Protein AF-A0AAN8G0M5-F1 (afdb_monomer_lite)

Radius of gyration: 28.23 Å; chains: 1; bounding box: 78×55×74 Å

pLDDT: mean 76.25, std 20.23, range [26.61, 97.44]

Secondary structure (DSSP, 8-state):
--TTPPPP---SSSSHHHHHHHHHHHHHHH---HHHHHHHHHHHSTT----HHHHHHHHHHHS-GGGPPPPPPPPGGGSTTT-------S-----------------------S--GGGGTSTT-EE---HHHHHHHHHHHHHHHT--SSS--SPPP----B-SS-B-TTHHHHS--------S----EEEEEETTEEEEE-TT--EEEPPP-EEEE--TT-SS-SEEEEPPGGGGGGTTEEEEEEEETTTEEEEEEEEEEEHHHHTTS--

Sequence (271 aa):
EHPGEIVGVHCTHGFNRTGFLIAAYMVVVKDWAVDCAVLTFAKERPCGIYKQDYLGDLFERYGDPDDCLEAPSKPSWEYGDAVCYDDENEASTSVAHAQENNENLENGEKKPQGKQFMDGLVRGVVLVTDSLKKKMLQGKIKELVGSKRDGFPGLQPVSLERSRDNDNLKLLAQRPYMVSWKADGMRYMIYICDENEVYAFDRDNEEGELPQHIGYLYVQHANEPMATMKATKKLLPYDNKIIECTFEFCCQIRVQEEALADRTTYETSQD

InterPro domains:
  IPR000387 Tyrosine-specific protein phosphatases domain [PS50056] (1-56)
  IPR001339 mRNA capping enzyme, adenylation domain [PF01331] (122-207)
  IPR016130 Protein-tyrosine phosphatase, active site [PS00383] (9-19)
  IPR029021 Protein-tyrosine phosphatase-like [G3DSA:3.90.190.10] (1-95)
  IPR029021 Protein-tyrosine phosphatase-like [SSF52799] (1-79)

Structure (mmCIF, N/CA/C/O backbone):
data_AF-A0AAN8G0M5-F1
#
_entry.id   AF-A0AAN8G0M5-F1
#
loop_
_atom_site.group_PDB
_atom_site.id
_atom_site.type_symbol
_atom_site.label_atom_id
_atom_site.label_alt_id
_atom_site.label_comp_id
_atom_site.label_asym_id
_atom_site.label_entity_id
_atom_site.label_seq_id
_atom_site.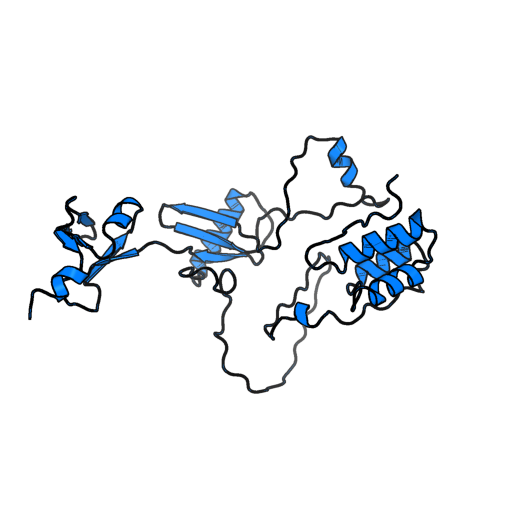pdbx_PDB_ins_code
_atom_site.Cartn_x
_atom_site.Cartn_y
_atom_site.Cartn_z
_atom_site.occupancy
_atom_site.B_iso_or_equiv
_atom_site.auth_seq_id
_atom_site.auth_comp_id
_atom_site.auth_asym_id
_atom_site.auth_atom_id
_atom_site.pdbx_PDB_model_num
ATOM 1 N N . GLU A 1 1 ? 2.678 -11.728 -35.413 1.00 52.03 1 GLU A N 1
ATOM 2 C CA . GLU A 1 1 ? 2.935 -10.295 -35.165 1.00 52.03 1 GLU A CA 1
ATOM 3 C C . GLU A 1 1 ? 1.692 -9.516 -35.559 1.00 52.03 1 GLU A C 1
ATOM 5 O O . GLU A 1 1 ? 1.073 -9.888 -36.550 1.00 52.03 1 GLU A O 1
ATOM 10 N N . HIS A 1 2 ? 1.311 -8.508 -34.775 1.00 76.44 2 HIS A N 1
ATOM 11 C CA . HIS A 1 2 ? 0.084 -7.719 -34.945 1.00 76.44 2 HIS A CA 1
ATOM 12 C C . HIS A 1 2 ? 0.432 -6.267 -35.331 1.00 76.44 2 HIS A C 1
ATOM 14 O O . HIS A 1 2 ? 0.392 -5.371 -34.484 1.00 76.44 2 HIS A O 1
ATOM 20 N N . PRO A 1 3 ? 0.888 -6.017 -36.574 1.00 73.50 3 PRO A N 1
ATOM 21 C CA . PRO A 1 3 ? 1.315 -4.687 -36.998 1.00 73.50 3 PRO A CA 1
ATOM 22 C C . PRO A 1 3 ? 0.130 -3.709 -36.989 1.00 73.50 3 PRO A C 1
ATOM 24 O O . PRO A 1 3 ? -0.873 -3.938 -37.659 1.00 73.50 3 PRO A O 1
ATOM 27 N N . GLY A 1 4 ? 0.261 -2.613 -36.235 1.00 78.50 4 GLY A N 1
ATOM 28 C CA . GLY A 1 4 ? -0.756 -1.558 -36.114 1.00 78.50 4 GLY A CA 1
ATOM 29 C C . GLY A 1 4 ? -1.622 -1.626 -34.852 1.00 78.50 4 GLY A C 1
ATOM 30 O O . GLY A 1 4 ? -2.369 -0.687 -34.591 1.00 78.50 4 GLY A O 1
ATOM 31 N N . GLU A 1 5 ? -1.509 -2.685 -34.048 1.00 88.44 5 GLU A N 1
ATOM 32 C CA . GLU A 1 5 ? -2.180 -2.758 -32.747 1.00 88.44 5 GLU A CA 1
ATOM 33 C C . GLU A 1 5 ? -1.421 -1.953 -31.673 1.00 88.44 5 GLU A C 1
ATOM 35 O O . GLU A 1 5 ? -0.194 -1.833 -31.704 1.00 88.44 5 GLU A O 1
ATOM 40 N N . ILE A 1 6 ? -2.163 -1.377 -30.721 1.00 89.00 6 ILE A N 1
ATOM 41 C CA . ILE A 1 6 ? -1.620 -0.521 -29.656 1.00 89.00 6 ILE A CA 1
ATOM 42 C C . ILE A 1 6 ? -1.320 -1.368 -28.418 1.00 89.00 6 ILE A C 1
ATOM 44 O O . ILE A 1 6 ? -2.160 -2.143 -27.966 1.00 89.00 6 ILE A O 1
ATOM 48 N N . VAL A 1 7 ? -0.146 -1.157 -27.820 1.00 87.12 7 VAL A N 1
ATOM 49 C CA . VAL A 1 7 ? 0.215 -1.739 -26.523 1.00 87.12 7 VAL A CA 1
ATOM 50 C C . VAL A 1 7 ? 0.034 -0.688 -25.434 1.00 87.12 7 VAL A C 1
ATOM 52 O O . VAL A 1 7 ? 0.724 0.329 -25.416 1.00 87.12 7 VAL A O 1
ATOM 55 N N . GLY A 1 8 ? -0.890 -0.942 -24.509 1.00 89.19 8 GLY A N 1
ATOM 56 C CA . GLY A 1 8 ? -1.039 -0.132 -23.304 1.00 89.19 8 GLY A CA 1
ATOM 57 C C . GLY A 1 8 ? 0.024 -0.495 -22.268 1.00 89.19 8 GLY A C 1
ATOM 58 O O . GLY A 1 8 ? 0.129 -1.653 -21.870 1.00 89.19 8 GLY A O 1
ATOM 59 N N . VAL A 1 9 ? 0.787 0.493 -21.800 1.00 88.31 9 VAL A N 1
ATOM 60 C CA . VAL A 1 9 ? 1.755 0.333 -20.706 1.00 88.31 9 VAL A CA 1
ATOM 61 C C . VAL A 1 9 ? 1.391 1.314 -19.604 1.00 88.31 9 VAL A C 1
ATOM 63 O O . VAL A 1 9 ? 1.385 2.523 -19.822 1.00 88.31 9 VAL A O 1
ATOM 66 N N . HIS A 1 10 ? 1.099 0.817 -18.405 1.00 89.94 10 HIS A N 1
ATOM 67 C CA . HIS A 1 10 ? 0.762 1.669 -17.269 1.00 89.94 10 HIS A CA 1
ATOM 68 C C . HIS A 1 10 ? 1.426 1.175 -15.983 1.00 89.94 10 HIS A C 1
ATOM 70 O O . HIS A 1 10 ? 1.681 -0.014 -15.796 1.00 89.94 10 HIS A O 1
ATOM 76 N N . CYS A 1 11 ? 1.697 2.116 -15.085 1.00 82.75 11 CYS A N 1
ATOM 77 C CA . CYS A 1 11 ? 1.978 1.843 -13.683 1.00 82.75 11 CYS A CA 1
ATOM 78 C C . CYS A 1 11 ? 0.827 2.422 -12.845 1.00 82.75 11 CYS A C 1
ATOM 80 O O . CYS A 1 11 ? -0.319 2.366 -13.288 1.00 82.75 11 CYS A O 1
ATOM 82 N N . THR A 1 12 ? 1.103 2.964 -11.659 1.00 81.62 12 THR A N 1
ATOM 83 C CA . THR A 1 12 ? 0.083 3.676 -10.875 1.00 81.62 12 THR A CA 1
ATOM 84 C C . THR A 1 12 ? -0.328 4.975 -11.575 1.00 81.62 12 THR A C 1
ATOM 86 O O . THR A 1 12 ? -1.488 5.152 -11.919 1.00 81.62 12 THR A O 1
ATOM 89 N N . HIS A 1 13 ? 0.645 5.846 -11.868 1.00 84.50 13 HIS A N 1
ATOM 90 C CA . HIS A 1 13 ? 0.391 7.167 -12.461 1.00 84.50 13 HIS A CA 1
ATOM 91 C C . HIS A 1 13 ? 0.726 7.250 -13.961 1.00 84.50 13 HIS A C 1
ATOM 93 O O . HIS A 1 13 ? 0.326 8.187 -14.651 1.00 84.50 13 HIS A O 1
ATOM 99 N N . GLY A 1 14 ? 1.471 6.272 -14.486 1.00 91.12 14 GLY A N 1
ATOM 100 C CA . GLY A 1 14 ? 1.853 6.223 -15.899 1.00 91.12 14 GLY A CA 1
ATOM 101 C C . GLY A 1 14 ? 3.018 7.141 -16.290 1.00 91.12 14 GLY A C 1
ATOM 102 O O . GLY A 1 14 ? 3.057 7.586 -17.430 1.00 91.12 14 GLY A O 1
ATOM 103 N N . PHE A 1 15 ? 3.944 7.437 -15.366 1.00 93.88 15 PHE A N 1
ATOM 104 C CA . PHE A 1 15 ? 5.097 8.324 -15.608 1.00 93.88 15 PHE A CA 1
ATOM 105 C C . PHE A 1 15 ? 6.428 7.578 -15.482 1.00 93.88 15 PHE A C 1
ATOM 107 O O . PHE A 1 15 ? 6.908 7.067 -16.479 1.00 93.88 15 PHE A O 1
ATOM 114 N N . ASN A 1 16 ? 6.980 7.408 -14.274 1.00 94.75 16 ASN A N 1
ATOM 115 C CA . ASN A 1 16 ? 8.354 6.902 -14.096 1.00 94.75 16 ASN A CA 1
ATOM 116 C C . ASN A 1 16 ? 8.570 5.475 -14.636 1.00 94.75 16 ASN A C 1
ATOM 118 O O . ASN A 1 16 ? 9.256 5.287 -15.633 1.00 94.75 16 ASN A O 1
ATOM 122 N N . ARG A 1 17 ? 7.917 4.454 -14.054 1.00 92.19 17 ARG A N 1
ATOM 123 C CA . ARG A 1 17 ? 8.046 3.056 -14.533 1.00 92.19 17 ARG A CA 1
ATOM 124 C C . ARG A 1 17 ? 7.551 2.856 -15.970 1.00 92.19 17 ARG A C 1
ATOM 126 O O . ARG A 1 17 ? 8.111 2.050 -16.702 1.00 92.19 17 ARG A O 1
ATOM 133 N N . THR A 1 18 ? 6.496 3.571 -16.362 1.00 94.81 18 THR A N 1
ATOM 134 C CA . THR A 1 18 ? 5.939 3.494 -17.720 1.00 94.81 18 THR A CA 1
ATOM 135 C C . THR A 1 18 ? 6.914 4.068 -18.740 1.00 94.81 18 THR A C 1
ATOM 137 O O . THR A 1 18 ? 7.259 3.384 -19.696 1.00 94.81 18 THR A O 1
ATOM 140 N N . GLY A 1 19 ? 7.400 5.284 -18.501 1.00 96.50 19 GLY A N 1
ATOM 141 C CA . GLY A 1 19 ? 8.379 5.962 -19.337 1.00 96.50 19 GLY A CA 1
ATOM 142 C C . GLY A 1 19 ? 9.689 5.202 -19.406 1.00 96.50 19 GLY A C 1
ATOM 143 O O . GLY A 1 19 ? 10.208 5.023 -20.497 1.00 96.50 19 GLY A O 1
ATOM 144 N N . PHE A 1 20 ? 10.171 4.663 -18.283 1.00 97.25 20 PHE A N 1
ATOM 145 C CA . PHE A 1 20 ? 11.386 3.851 -18.254 1.00 97.25 20 PHE A CA 1
ATOM 146 C C . PHE A 1 20 ? 11.280 2.633 -19.170 1.00 97.25 20 PHE A C 1
ATOM 148 O O . PHE A 1 20 ? 12.151 2.404 -20.002 1.00 97.25 20 PHE A O 1
ATOM 155 N N . LEU A 1 21 ? 10.190 1.864 -19.061 1.00 96.88 21 LEU A N 1
ATOM 156 C CA . LEU A 1 21 ? 9.991 0.678 -19.898 1.00 96.88 21 LEU A CA 1
ATOM 157 C C . LEU A 1 21 ? 9.807 1.035 -21.376 1.00 96.88 21 LEU A C 1
ATOM 159 O O . LEU A 1 21 ? 10.337 0.337 -22.239 1.00 96.88 21 LEU A O 1
ATOM 163 N N . ILE A 1 22 ? 9.077 2.112 -21.675 1.00 96.75 22 ILE A N 1
ATOM 164 C CA . ILE A 1 22 ? 8.878 2.582 -23.050 1.00 96.75 22 ILE A CA 1
ATOM 165 C C . ILE A 1 22 ? 10.203 3.069 -23.647 1.00 96.75 22 ILE A C 1
ATOM 167 O O . ILE A 1 22 ? 10.540 2.670 -24.760 1.00 96.75 22 ILE A O 1
ATOM 171 N N . ALA A 1 23 ? 10.977 3.868 -22.909 1.00 97.31 23 ALA A N 1
ATOM 172 C CA . ALA A 1 23 ? 12.269 4.375 -23.353 1.00 97.31 23 ALA A CA 1
ATOM 173 C C . ALA A 1 23 ? 13.270 3.232 -23.565 1.00 97.31 23 ALA A C 1
ATOM 175 O O . ALA A 1 23 ? 13.862 3.134 -24.636 1.00 97.31 23 ALA A O 1
ATOM 176 N N . ALA A 1 24 ? 13.379 2.297 -22.616 1.00 96.75 24 ALA A N 1
ATOM 177 C CA . ALA A 1 24 ? 14.226 1.115 -22.761 1.00 96.75 24 ALA A CA 1
ATOM 178 C C . ALA A 1 24 ? 13.833 0.265 -23.984 1.00 96.75 24 ALA A C 1
ATOM 180 O O . ALA A 1 24 ? 14.702 -0.233 -24.695 1.00 96.75 24 ALA A O 1
ATOM 181 N N . TYR A 1 25 ? 12.535 0.125 -24.277 1.00 96.44 25 TYR A N 1
ATOM 182 C CA . TYR A 1 25 ? 12.074 -0.550 -25.493 1.00 96.44 25 TYR A CA 1
ATOM 183 C C . TYR A 1 25 ? 12.473 0.208 -26.769 1.00 96.44 25 TYR A C 1
ATOM 185 O O . TYR A 1 25 ? 12.933 -0.415 -27.728 1.00 96.44 25 TYR A O 1
ATOM 193 N N . MET A 1 26 ? 12.319 1.535 -26.793 1.00 96.50 26 MET A N 1
ATOM 194 C CA . MET A 1 26 ? 12.735 2.366 -27.928 1.00 96.50 26 MET A CA 1
ATOM 195 C C . MET A 1 26 ? 14.238 2.239 -28.190 1.00 96.50 26 MET A C 1
ATOM 197 O O . MET A 1 26 ? 14.637 2.069 -29.337 1.00 96.50 26 MET A O 1
ATOM 201 N N . VAL A 1 27 ? 15.065 2.223 -27.145 1.00 96.38 27 VAL A N 1
ATOM 202 C CA . VAL A 1 27 ? 16.506 1.998 -27.298 1.00 96.38 27 VAL A CA 1
ATOM 203 C C . VAL A 1 27 ? 16.778 0.580 -27.802 1.00 96.38 27 VAL A C 1
ATOM 205 O O . VAL A 1 27 ? 17.307 0.393 -28.891 1.00 96.38 27 VAL A O 1
ATOM 208 N N . VAL A 1 28 ? 16.387 -0.442 -27.038 1.00 95.44 28 VAL A N 1
ATOM 209 C CA . VAL A 1 28 ? 16.841 -1.825 -27.265 1.00 95.44 28 VAL A CA 1
ATOM 210 C C . VAL A 1 28 ? 16.245 -2.443 -28.530 1.00 95.44 28 VAL A C 1
ATOM 212 O O . VAL A 1 28 ? 16.889 -3.262 -29.181 1.00 95.44 28 VAL A O 1
ATOM 215 N N . VAL A 1 29 ? 14.998 -2.104 -28.862 1.00 94.81 29 VAL A N 1
ATOM 216 C CA . VAL A 1 29 ? 14.252 -2.760 -29.948 1.00 94.81 29 VAL A CA 1
ATOM 217 C C . VAL A 1 29 ? 14.099 -1.860 -31.167 1.00 94.81 29 VAL A C 1
ATOM 219 O O . VAL A 1 29 ? 13.997 -2.368 -32.284 1.00 94.81 29 VAL A O 1
ATOM 222 N N . LYS A 1 30 ? 14.038 -0.537 -30.978 1.00 93.38 30 LYS A N 1
ATOM 223 C CA . LYS A 1 30 ? 13.880 0.420 -32.084 1.00 93.38 30 LYS A CA 1
ATOM 224 C C . LYS A 1 30 ? 15.173 1.139 -32.457 1.00 93.38 30 LYS A C 1
ATOM 226 O O . LYS A 1 30 ? 15.138 1.852 -33.454 1.00 93.38 30 LYS A O 1
ATOM 231 N N . ASP A 1 31 ? 16.266 0.910 -31.727 1.00 95.69 31 ASP A N 1
ATOM 232 C CA . ASP A 1 31 ? 17.585 1.506 -31.974 1.00 95.69 31 ASP A CA 1
ATOM 233 C C . ASP A 1 31 ? 17.575 3.041 -31.861 1.00 95.69 31 ASP A C 1
ATOM 235 O O . ASP A 1 31 ? 18.138 3.767 -32.677 1.00 95.69 31 ASP A O 1
ATOM 239 N N . TRP A 1 32 ? 16.843 3.558 -30.870 1.00 97.44 32 TRP A N 1
ATOM 240 C CA . TRP A 1 32 ? 16.811 4.990 -30.567 1.00 97.44 32 TRP A CA 1
ATOM 241 C C . TRP A 1 32 ? 17.921 5.360 -29.586 1.00 97.44 32 TRP A C 1
ATOM 243 O O . TRP A 1 32 ? 18.245 4.588 -28.686 1.00 97.44 32 TRP A O 1
ATOM 253 N N . ALA A 1 33 ? 18.439 6.582 -29.700 1.00 96.81 33 ALA A N 1
ATOM 254 C CA . ALA A 1 33 ? 19.266 7.162 -28.651 1.00 96.81 33 ALA A CA 1
ATOM 255 C C . ALA A 1 33 ? 18.425 7.410 -27.379 1.00 96.81 33 ALA A C 1
ATOM 257 O O . ALA A 1 33 ? 17.230 7.729 -27.459 1.00 96.81 33 ALA A O 1
ATOM 258 N N . VAL A 1 34 ? 19.032 7.211 -26.203 1.00 97.19 34 VAL A N 1
ATOM 259 C CA . VAL A 1 34 ? 18.328 7.245 -24.907 1.00 97.19 34 VAL A CA 1
ATOM 260 C C . VAL A 1 34 ? 17.713 8.616 -24.613 1.00 97.19 34 VAL A C 1
ATOM 262 O O . VAL A 1 34 ? 16.567 8.696 -24.168 1.00 97.19 34 VAL A O 1
ATOM 265 N N . ASP A 1 35 ? 18.416 9.691 -24.959 1.00 96.31 35 ASP A N 1
ATOM 266 C CA . ASP A 1 35 ? 17.954 11.075 -24.867 1.00 96.31 35 ASP A CA 1
ATOM 267 C C . ASP A 1 35 ? 16.700 11.309 -25.724 1.00 96.31 35 ASP A C 1
ATOM 269 O O . ASP A 1 35 ? 15.682 11.805 -25.237 1.00 96.31 35 ASP A O 1
ATOM 273 N N . CYS A 1 36 ? 16.715 10.854 -26.977 1.00 96.81 36 CYS A N 1
ATOM 274 C CA . CYS A 1 36 ? 15.591 10.953 -27.900 1.00 96.81 36 CYS A CA 1
ATOM 275 C C . CYS A 1 36 ? 14.374 10.173 -27.388 1.00 96.81 36 CYS A C 1
ATOM 277 O O . CYS A 1 36 ? 13.243 10.657 -27.494 1.00 96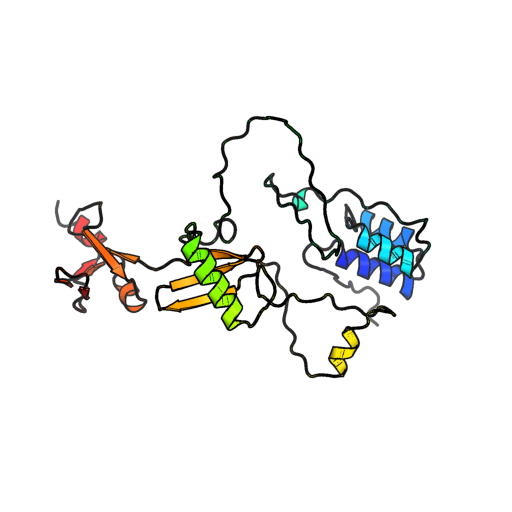.81 36 CYS A O 1
ATOM 279 N N . ALA A 1 37 ? 14.585 8.984 -26.817 1.00 97.31 37 ALA A N 1
ATOM 280 C CA . ALA A 1 37 ? 13.522 8.161 -26.251 1.00 97.31 37 ALA A CA 1
ATOM 281 C C . ALA A 1 37 ? 12.867 8.830 -25.027 1.00 97.31 37 ALA A C 1
ATOM 283 O O . ALA A 1 37 ? 11.638 8.923 -24.955 1.00 97.31 37 ALA A O 1
ATOM 284 N N . VAL A 1 38 ? 13.675 9.362 -24.102 1.00 97.25 38 VAL A N 1
ATOM 285 C CA . VAL A 1 38 ? 13.194 10.083 -22.912 1.00 97.25 38 VAL A CA 1
ATOM 286 C C . VAL A 1 38 ? 12.447 11.360 -23.303 1.00 97.25 38 VAL A C 1
ATOM 288 O O . VAL A 1 38 ? 11.327 11.581 -22.836 1.00 97.25 38 VAL A O 1
ATOM 291 N N . LEU A 1 39 ? 13.011 12.174 -24.200 1.00 96.19 39 LEU A N 1
ATOM 292 C CA . LEU A 1 39 ? 12.392 13.423 -24.658 1.00 96.19 39 LEU A CA 1
ATOM 293 C C . LEU A 1 39 ? 11.086 13.174 -25.418 1.00 96.19 39 LEU A C 1
ATOM 295 O O . LEU A 1 39 ? 10.118 13.919 -25.260 1.00 96.19 39 LEU A O 1
ATOM 299 N N . THR A 1 40 ? 11.023 12.101 -26.206 1.00 97.12 40 THR A N 1
ATOM 300 C CA . THR A 1 40 ? 9.794 11.716 -26.912 1.00 97.12 40 THR A CA 1
ATOM 301 C C . THR A 1 40 ? 8.711 11.290 -25.934 1.00 97.12 40 THR A C 1
ATOM 303 O O . THR A 1 40 ? 7.564 11.713 -26.074 1.00 97.12 40 THR A O 1
ATOM 306 N N . PHE A 1 41 ? 9.059 10.525 -24.896 1.00 97.00 41 PHE A N 1
ATOM 307 C CA . PHE A 1 41 ? 8.105 10.200 -23.842 1.00 97.00 41 PHE A CA 1
ATOM 308 C C . PHE A 1 41 ? 7.617 11.457 -23.107 1.00 97.00 41 PHE A C 1
ATOM 310 O O . PHE A 1 41 ? 6.415 11.606 -22.914 1.00 97.00 41 PHE A O 1
ATOM 317 N N . ALA A 1 42 ? 8.509 12.390 -22.759 1.00 95.69 42 ALA A N 1
ATOM 318 C CA . ALA A 1 42 ? 8.145 13.645 -22.094 1.00 95.69 42 ALA A CA 1
ATOM 319 C C . ALA A 1 42 ? 7.244 14.553 -22.951 1.00 95.69 42 ALA A C 1
ATOM 321 O O . ALA A 1 42 ? 6.409 15.285 -22.417 1.00 95.69 42 ALA A O 1
ATOM 322 N N . LYS A 1 43 ? 7.385 14.486 -24.279 1.00 95.38 43 LYS A N 1
ATOM 323 C CA . LYS A 1 43 ? 6.521 15.191 -25.229 1.00 95.38 43 LYS A CA 1
ATOM 324 C C . LYS A 1 43 ? 5.106 14.608 -25.265 1.00 95.38 43 LYS A C 1
ATOM 326 O O . LYS A 1 43 ? 4.141 15.364 -25.216 1.00 95.38 43 LYS A O 1
ATOM 331 N N . GLU A 1 44 ? 4.981 13.285 -25.362 1.00 95.00 44 GLU A N 1
ATOM 332 C CA . GLU A 1 44 ? 3.678 12.605 -25.470 1.00 95.00 44 GLU A CA 1
ATOM 333 C C . GLU A 1 44 ? 2.973 12.463 -24.108 1.00 95.00 44 GLU A C 1
ATOM 335 O O . GLU A 1 44 ? 1.744 12.431 -24.019 1.00 95.00 44 GLU A O 1
ATOM 340 N N . ARG A 1 45 ? 3.747 12.421 -23.020 1.00 93.06 45 ARG A N 1
ATOM 341 C CA . ARG A 1 45 ? 3.279 12.423 -21.635 1.00 93.06 45 ARG A CA 1
ATOM 342 C C . ARG A 1 45 ? 3.965 13.574 -20.884 1.00 93.06 45 ARG A C 1
ATOM 344 O O . ARG A 1 45 ? 5.068 13.372 -20.379 1.00 93.06 45 ARG A O 1
ATOM 351 N N . PRO A 1 46 ? 3.322 14.758 -20.779 1.00 90.44 46 PRO A N 1
ATOM 352 C CA . PRO A 1 46 ? 3.906 15.945 -20.145 1.00 90.44 46 PRO A CA 1
ATOM 353 C C . PRO A 1 46 ? 4.489 15.654 -18.759 1.00 90.44 46 PRO A C 1
ATOM 355 O O . PRO A 1 46 ? 3.932 14.838 -18.034 1.00 90.44 46 PRO A O 1
ATOM 358 N N . CYS A 1 47 ? 5.595 16.313 -18.401 1.00 88.31 47 CYS A N 1
ATOM 359 C CA . CYS A 1 47 ? 6.469 16.005 -17.251 1.00 88.31 47 CYS A CA 1
ATOM 360 C C . CYS A 1 47 ? 7.286 14.705 -17.368 1.00 88.31 47 CYS A C 1
ATOM 362 O O . CYS A 1 47 ? 8.266 14.565 -16.650 1.00 88.31 47 CYS A O 1
ATOM 364 N N . GLY A 1 48 ? 6.953 13.779 -18.273 1.00 94.69 48 GLY A N 1
ATOM 365 C CA . GLY A 1 48 ? 7.777 12.607 -18.576 1.00 94.69 48 GLY A CA 1
ATOM 366 C C . GLY A 1 48 ? 8.174 11.775 -17.352 1.00 94.69 48 GLY A C 1
ATOM 367 O O . GLY A 1 48 ? 7.378 11.554 -16.438 1.00 94.69 48 GLY A O 1
ATOM 368 N N . ILE A 1 49 ? 9.408 11.271 -17.363 1.00 96.31 49 ILE A N 1
ATOM 369 C CA . ILE A 1 49 ? 10.041 10.667 -16.187 1.00 96.31 49 ILE A CA 1
ATOM 370 C C . ILE A 1 49 ? 10.586 11.819 -15.342 1.00 96.31 49 ILE A C 1
ATOM 372 O O . ILE A 1 49 ? 11.487 12.524 -15.782 1.00 96.31 49 ILE A O 1
ATOM 376 N N . TYR A 1 50 ? 10.036 12.004 -14.147 1.00 94.81 50 TYR A N 1
ATOM 377 C CA . TYR A 1 50 ? 10.355 13.129 -13.259 1.00 94.81 50 TYR A CA 1
ATOM 378 C C . TYR A 1 50 ? 11.172 12.704 -12.024 1.00 94.81 50 TYR A C 1
ATOM 380 O O . TYR A 1 50 ? 11.431 13.503 -11.129 1.00 94.81 50 TYR A O 1
ATOM 388 N N . LYS A 1 51 ? 11.560 11.426 -11.950 1.00 91.38 51 LYS A N 1
ATOM 389 C CA . LYS A 1 51 ? 12.460 10.872 -10.932 1.00 91.38 51 LYS A CA 1
ATOM 390 C C . LYS A 1 51 ? 13.881 10.751 -11.498 1.00 91.38 51 LYS A C 1
ATOM 392 O O . LYS A 1 51 ? 14.077 10.069 -12.503 1.00 91.38 51 LYS A O 1
ATOM 397 N N . GLN A 1 52 ? 14.856 11.414 -10.867 1.00 95.38 52 GLN A N 1
ATOM 398 C CA . GLN A 1 52 ? 16.232 11.514 -11.381 1.00 95.38 52 GLN A CA 1
ATOM 399 C C . GLN A 1 52 ? 16.961 10.169 -11.421 1.00 95.38 52 GLN A C 1
ATOM 401 O O . GLN A 1 52 ? 17.701 9.905 -12.360 1.00 95.38 52 GLN A O 1
ATOM 406 N N . ASP A 1 53 ? 16.733 9.307 -10.436 1.00 92.75 53 ASP A N 1
ATOM 407 C CA . ASP A 1 53 ? 17.299 7.959 -10.361 1.00 92.75 53 ASP A CA 1
ATOM 408 C C . ASP A 1 53 ? 16.889 7.100 -11.566 1.00 92.75 53 ASP A C 1
ATOM 410 O O . ASP A 1 53 ? 17.716 6.392 -12.131 1.00 92.75 53 ASP A O 1
ATOM 414 N N . TYR A 1 54 ? 15.648 7.240 -12.043 1.00 95.81 54 TYR A N 1
ATOM 415 C CA . TYR A 1 54 ? 15.180 6.551 -13.249 1.00 95.81 54 TYR A CA 1
ATOM 416 C C . TYR A 1 54 ? 15.879 7.059 -14.518 1.00 95.81 54 TYR A C 1
ATOM 418 O O . TYR A 1 54 ? 16.148 6.266 -15.419 1.00 95.81 54 TYR A O 1
ATOM 426 N N . LEU A 1 55 ? 16.145 8.366 -14.611 1.00 95.50 55 LEU A N 1
ATOM 427 C CA . LEU A 1 55 ? 16.891 8.944 -15.732 1.00 95.50 55 LEU A CA 1
ATOM 428 C C . LEU A 1 55 ? 18.362 8.521 -15.681 1.00 95.50 55 LEU A C 1
ATOM 430 O O . LEU A 1 55 ? 18.881 8.045 -16.685 1.00 95.50 55 LEU A O 1
ATOM 434 N N . GLY A 1 56 ? 18.991 8.598 -14.507 1.00 93.44 56 GLY A N 1
ATOM 435 C CA . GLY A 1 56 ? 20.365 8.145 -14.292 1.00 93.44 56 GLY A CA 1
ATOM 436 C C . GLY A 1 56 ? 20.564 6.694 -14.716 1.00 93.44 56 GLY A C 1
ATOM 437 O O . GLY A 1 56 ? 21.443 6.410 -15.521 1.00 93.44 56 GLY A O 1
ATOM 438 N N . ASP A 1 57 ? 19.682 5.797 -14.274 1.00 95.06 57 ASP A N 1
ATOM 439 C CA . ASP A 1 57 ? 19.761 4.368 -14.597 1.00 95.06 57 ASP A CA 1
ATOM 440 C C . ASP A 1 57 ? 19.510 4.088 -16.097 1.00 95.06 57 ASP A C 1
ATOM 442 O O . ASP A 1 57 ? 20.082 3.162 -16.670 1.00 95.06 57 ASP A O 1
ATOM 446 N N . LEU A 1 58 ? 18.703 4.904 -16.793 1.00 95.88 58 LEU A N 1
ATOM 447 C CA . LEU A 1 58 ? 18.573 4.807 -18.255 1.00 95.88 58 LEU A CA 1
ATOM 448 C C . LEU A 1 58 ? 19.870 5.196 -18.969 1.00 95.88 58 LEU A C 1
ATOM 450 O O . LEU A 1 58 ? 20.306 4.470 -19.863 1.00 95.88 58 LEU A O 1
ATOM 454 N N . PHE A 1 59 ? 20.473 6.325 -18.598 1.00 95.75 59 PHE A N 1
ATOM 455 C CA . PHE A 1 59 ? 21.697 6.814 -19.235 1.00 95.75 59 PHE A CA 1
ATOM 456 C C . PHE A 1 59 ? 22.902 5.933 -18.904 1.00 95.75 59 PHE A C 1
ATOM 458 O O . PHE A 1 59 ? 23.682 5.632 -19.798 1.00 95.75 59 PHE A O 1
ATOM 465 N N . GLU A 1 60 ? 22.991 5.398 -17.686 1.00 95.06 60 GLU A N 1
ATOM 466 C CA . GLU A 1 60 ? 24.022 4.427 -17.310 1.00 95.06 60 GLU A CA 1
ATOM 467 C C . GLU A 1 60 ? 23.938 3.132 -18.133 1.00 95.06 60 GLU A C 1
ATOM 469 O O . GLU A 1 60 ? 24.958 2.550 -18.505 1.00 95.06 60 GLU A O 1
ATOM 474 N N . ARG A 1 61 ? 22.725 2.669 -18.458 1.00 93.88 61 ARG A N 1
ATOM 475 C CA . ARG A 1 61 ? 22.529 1.424 -19.220 1.00 93.88 61 ARG A CA 1
ATOM 476 C C . ARG A 1 61 ? 22.667 1.590 -20.726 1.00 93.88 61 ARG A C 1
ATOM 478 O O . ARG A 1 61 ? 23.039 0.631 -21.403 1.00 93.88 61 ARG A O 1
ATOM 485 N N . TYR A 1 62 ? 22.264 2.742 -21.252 1.00 94.44 62 TYR A N 1
ATOM 486 C CA . TYR A 1 62 ? 21.953 2.904 -22.672 1.00 94.44 62 TYR A CA 1
ATOM 487 C C . TYR A 1 62 ? 22.625 4.111 -23.338 1.00 94.44 62 TYR A C 1
ATOM 489 O O . TYR A 1 62 ? 22.475 4.279 -24.547 1.00 94.44 62 TYR A O 1
ATOM 497 N N . GLY A 1 63 ? 23.349 4.941 -22.588 1.00 92.12 63 GLY A N 1
ATOM 498 C CA . GLY A 1 63 ? 24.032 6.129 -23.095 1.00 92.12 63 GLY A CA 1
ATOM 499 C C . GLY A 1 63 ? 25.288 6.455 -22.292 1.00 92.12 63 GLY A C 1
ATOM 500 O O . GLY A 1 63 ? 25.997 5.551 -21.851 1.00 92.12 63 GLY A O 1
ATOM 501 N N . ASP A 1 64 ? 25.561 7.749 -22.143 1.00 92.06 64 ASP A N 1
ATOM 502 C CA . ASP A 1 64 ? 26.642 8.275 -21.311 1.00 92.06 64 ASP A CA 1
ATOM 503 C C . ASP A 1 64 ? 26.050 8.882 -20.023 1.00 92.06 64 ASP A C 1
ATOM 505 O O . ASP A 1 64 ? 25.162 9.736 -20.120 1.00 92.06 64 ASP A O 1
ATOM 509 N N . PRO A 1 65 ? 26.493 8.470 -18.820 1.00 89.19 65 PRO A N 1
ATOM 510 C CA . PRO A 1 65 ? 26.079 9.096 -17.565 1.00 89.19 65 PRO A CA 1
ATOM 511 C C . PRO A 1 65 ? 26.293 10.615 -17.519 1.00 89.19 65 PRO A C 1
ATOM 513 O O . PRO A 1 65 ? 25.511 11.304 -16.862 1.00 89.19 65 PRO A O 1
ATOM 516 N N . ASP A 1 66 ? 27.311 11.137 -18.212 1.00 90.62 66 ASP A N 1
ATOM 517 C CA . ASP A 1 66 ? 27.621 12.572 -18.239 1.00 90.62 66 ASP A CA 1
ATOM 518 C C . ASP A 1 66 ? 26.594 13.377 -19.062 1.00 90.62 66 ASP A C 1
ATOM 520 O O . ASP A 1 66 ? 26.405 14.569 -18.820 1.00 90.62 66 ASP A O 1
ATOM 524 N N . ASP A 1 67 ? 25.873 12.716 -19.974 1.00 91.56 67 ASP A N 1
ATOM 525 C CA . ASP A 1 67 ? 24.802 13.305 -20.791 1.00 91.56 67 ASP A CA 1
ATOM 526 C C . ASP A 1 67 ? 23.410 13.158 -20.142 1.00 91.56 67 ASP A C 1
ATOM 528 O O . ASP A 1 67 ? 22.382 13.441 -20.769 1.00 91.56 67 ASP A O 1
ATOM 532 N N . CYS A 1 68 ? 23.347 12.689 -18.891 1.00 93.12 68 CYS A N 1
ATOM 533 C CA . CYS A 1 68 ? 22.088 12.428 -18.204 1.00 93.12 68 CYS A CA 1
ATOM 534 C C . CYS A 1 68 ? 21.230 13.695 -18.080 1.00 93.12 68 CYS A C 1
ATOM 536 O O . CYS A 1 68 ? 21.659 14.734 -17.577 1.00 93.12 68 CYS A O 1
ATOM 538 N N . LEU A 1 69 ? 19.974 13.586 -18.517 1.00 92.00 69 LEU A N 1
ATOM 539 C CA . LEU A 1 69 ? 19.016 14.683 -18.445 1.00 92.00 69 LEU A CA 1
ATOM 540 C C . LEU A 1 69 ? 18.624 14.980 -16.993 1.00 92.00 69 LEU A C 1
ATOM 542 O O . LEU A 1 69 ? 18.376 14.071 -16.194 1.00 92.00 69 LEU A O 1
ATOM 546 N N . GLU A 1 70 ? 18.486 16.268 -16.678 1.00 92.00 70 GLU A N 1
ATOM 547 C CA . GLU A 1 70 ? 17.900 16.697 -15.411 1.00 92.00 70 GLU A CA 1
ATOM 548 C C . GLU A 1 70 ? 16.400 16.396 -15.385 1.00 92.00 70 GLU A C 1
ATOM 550 O O . GLU A 1 70 ? 15.654 16.684 -16.330 1.00 92.00 70 GLU A O 1
ATOM 555 N N . ALA A 1 71 ? 15.951 15.811 -14.279 1.00 92.38 71 ALA A N 1
ATOM 556 C CA . ALA A 1 71 ? 14.558 15.495 -14.065 1.00 92.38 71 ALA A CA 1
ATOM 557 C C . ALA A 1 71 ? 13.722 16.785 -14.016 1.00 92.38 71 ALA A C 1
ATOM 559 O O . ALA A 1 71 ? 14.049 17.718 -13.276 1.00 92.38 71 ALA A O 1
ATOM 560 N N . PRO A 1 72 ? 12.613 16.855 -14.770 1.00 89.88 72 PRO A N 1
ATOM 561 C CA . PRO A 1 72 ? 11.699 17.981 -14.690 1.00 89.88 72 PRO A CA 1
ATOM 562 C C . PRO A 1 72 ? 11.020 18.043 -13.320 1.00 89.88 72 PRO A C 1
ATOM 564 O O . PRO A 1 72 ? 10.948 17.059 -12.583 1.00 89.88 72 PRO A O 1
ATOM 567 N N . SER A 1 73 ? 10.447 19.210 -13.012 1.00 84.38 73 SER A N 1
ATOM 568 C CA . SER A 1 73 ? 9.614 19.357 -11.818 1.00 84.38 73 SER A CA 1
ATOM 569 C C . SER A 1 73 ? 8.482 18.327 -11.795 1.00 84.38 73 SER A C 1
ATOM 571 O O . SER A 1 73 ? 7.848 18.026 -12.815 1.00 84.38 73 SER A O 1
ATOM 573 N N . LYS A 1 74 ? 8.243 17.796 -10.596 1.00 84.38 74 LYS A N 1
ATOM 574 C CA . LYS A 1 74 ? 7.142 16.885 -10.309 1.00 84.38 74 LYS A CA 1
ATOM 575 C C . LYS A 1 74 ? 5.809 17.501 -10.768 1.00 84.38 74 LYS A C 1
ATOM 577 O O . LYS A 1 74 ? 5.600 18.705 -10.585 1.00 84.38 74 LYS A O 1
ATOM 582 N N . PRO A 1 75 ? 4.896 16.718 -11.367 1.00 81.62 75 PRO A N 1
ATOM 583 C CA . PRO A 1 75 ? 3.591 17.221 -11.774 1.00 81.62 75 PRO A CA 1
ATOM 584 C C . PRO A 1 75 ? 2.817 17.832 -10.599 1.00 81.62 75 PRO A C 1
ATOM 586 O O . PRO A 1 75 ? 2.869 17.325 -9.484 1.00 81.62 75 PRO A O 1
ATOM 589 N N . SER A 1 76 ? 2.018 18.872 -10.848 1.00 73.00 76 SER A N 1
ATOM 590 C CA . SER A 1 76 ? 1.261 19.571 -9.793 1.00 73.00 76 SER A CA 1
ATOM 591 C C . SER A 1 76 ? 0.316 18.668 -8.991 1.00 73.00 76 SER A C 1
ATOM 593 O O . SER A 1 76 ? 0.103 18.906 -7.809 1.00 73.00 76 SER A O 1
ATOM 595 N N . TRP A 1 77 ? -0.221 17.609 -9.606 1.00 71.81 77 TRP A N 1
ATOM 596 C CA . TRP A 1 77 ? -1.081 16.634 -8.927 1.00 71.81 77 TRP A CA 1
ATOM 597 C C . TRP A 1 77 ? -0.313 15.693 -7.987 1.00 71.81 77 TRP A C 1
ATOM 599 O O . TRP A 1 77 ? -0.936 15.084 -7.124 1.00 71.81 77 TRP A O 1
ATOM 609 N N . GLU A 1 78 ? 1.014 15.578 -8.115 1.00 69.38 78 GLU A N 1
ATOM 610 C CA . GLU A 1 78 ? 1.844 14.823 -7.166 1.00 69.38 78 GLU A CA 1
ATOM 611 C C . GLU A 1 78 ? 1.965 15.557 -5.826 1.00 69.38 78 GLU A C 1
ATOM 613 O O . GLU A 1 78 ? 2.083 14.919 -4.786 1.00 69.38 78 GLU A O 1
ATOM 618 N N . TYR A 1 79 ? 1.864 16.888 -5.837 1.00 51.53 79 TYR A N 1
ATOM 619 C CA . TYR A 1 79 ? 1.884 17.703 -4.623 1.00 51.53 79 TYR A CA 1
ATOM 620 C C . TYR A 1 79 ? 0.540 17.742 -3.884 1.00 51.53 79 TYR A C 1
ATOM 622 O O . TYR A 1 79 ? 0.495 18.231 -2.755 1.00 51.53 79 TYR A O 1
ATOM 630 N N . GLY A 1 80 ? -0.538 17.226 -4.495 1.00 39.50 80 GLY A N 1
ATOM 631 C CA . GLY A 1 80 ? -1.898 17.350 -3.972 1.00 39.50 80 GLY A CA 1
ATOM 632 C C . GLY A 1 80 ? -2.294 18.810 -3.712 1.00 39.50 80 GLY A C 1
ATOM 633 O O . GLY A 1 80 ? -1.504 19.744 -3.837 1.00 39.50 80 GLY A O 1
ATOM 634 N N . ASP A 1 81 ? -3.538 19.053 -3.328 1.00 34.06 81 ASP A N 1
ATOM 635 C CA . ASP A 1 81 ? -3.894 20.328 -2.708 1.00 34.06 81 ASP A CA 1
ATOM 636 C C . ASP A 1 81 ? -3.117 20.484 -1.393 1.00 34.06 81 ASP A C 1
ATOM 638 O O . ASP A 1 81 ? -3.563 19.976 -0.368 1.00 34.06 81 ASP A O 1
ATOM 642 N N . ALA A 1 82 ? -1.966 21.164 -1.420 1.00 35.28 82 ALA A N 1
ATOM 643 C CA . ALA A 1 82 ? -1.226 21.704 -0.274 1.00 35.28 82 ALA A CA 1
ATOM 644 C C . ALA A 1 82 ? -1.567 21.050 1.086 1.00 35.28 82 ALA A C 1
ATOM 646 O O . ALA A 1 82 ? -2.198 21.647 1.968 1.00 35.28 82 ALA A O 1
ATOM 647 N N . VAL A 1 83 ? -1.162 19.796 1.248 1.00 31.69 83 VAL A N 1
ATOM 648 C CA . VAL A 1 83 ? -0.854 19.175 2.537 1.00 31.69 83 VAL A CA 1
ATOM 649 C C . VAL A 1 83 ? 0.414 18.382 2.290 1.00 31.69 83 VAL A C 1
ATOM 651 O O . VAL A 1 83 ? 0.418 17.401 1.559 1.00 31.69 83 VAL A O 1
ATOM 654 N N . CYS A 1 84 ? 1.503 18.918 2.823 1.00 32.28 84 CYS A N 1
ATOM 655 C CA . CYS A 1 84 ? 2.848 18.378 2.794 1.00 32.28 84 CYS A CA 1
ATOM 656 C C . CYS A 1 84 ? 2.874 16.882 3.152 1.00 32.28 84 CYS A C 1
ATOM 658 O O . CYS A 1 84 ? 2.774 16.509 4.318 1.00 32.28 84 CYS A O 1
ATOM 660 N N . TYR A 1 85 ? 3.048 16.039 2.136 1.00 34.53 85 TYR A N 1
ATOM 661 C CA . TYR A 1 85 ? 3.614 14.705 2.283 1.00 34.53 85 TYR A CA 1
ATOM 662 C C . TYR A 1 85 ? 5.020 14.765 1.684 1.00 34.53 85 TYR A C 1
ATOM 664 O O . TYR A 1 85 ? 5.192 14.638 0.472 1.00 34.53 85 TYR A O 1
ATOM 672 N N . ASP A 1 86 ? 6.021 15.011 2.527 1.00 30.52 86 ASP A N 1
ATOM 673 C CA . ASP A 1 86 ? 7.411 14.743 2.161 1.00 30.52 86 ASP A CA 1
ATOM 674 C C . ASP A 1 86 ? 7.585 13.221 2.074 1.00 30.52 86 ASP A C 1
ATOM 676 O O . ASP A 1 86 ? 7.820 12.536 3.068 1.00 30.52 86 ASP A O 1
ATOM 680 N N . ASP A 1 87 ? 7.415 12.673 0.869 1.00 36.69 87 ASP A N 1
ATOM 681 C CA . ASP A 1 87 ? 7.789 11.296 0.523 1.00 36.69 87 ASP A CA 1
ATOM 682 C C . ASP A 1 87 ? 9.304 11.231 0.263 1.00 36.69 87 ASP A C 1
ATOM 684 O O . ASP A 1 87 ? 9.774 10.981 -0.849 1.00 36.69 87 ASP A O 1
ATOM 688 N N . GLU A 1 88 ? 10.083 11.515 1.306 1.00 36.84 88 GLU A N 1
ATOM 689 C CA . GLU A 1 88 ? 11.501 11.179 1.386 1.00 36.84 88 GLU A CA 1
ATOM 690 C C . GLU A 1 88 ? 11.647 9.834 2.109 1.00 36.84 88 GLU A C 1
ATOM 692 O O . GLU A 1 88 ? 11.839 9.802 3.322 1.00 36.84 88 GLU A O 1
ATOM 697 N N . ASN A 1 89 ? 11.520 8.708 1.395 1.00 40.72 89 ASN A N 1
ATOM 698 C CA . ASN A 1 89 ? 12.332 7.494 1.618 1.00 40.72 89 ASN A CA 1
ATOM 699 C C . ASN A 1 89 ? 11.899 6.333 0.703 1.00 40.72 89 ASN A C 1
ATOM 701 O O . ASN A 1 89 ? 11.410 5.286 1.144 1.00 40.72 89 ASN A O 1
ATOM 705 N N . GLU A 1 90 ? 12.210 6.459 -0.590 1.00 35.84 90 GLU A N 1
ATOM 706 C CA . GLU A 1 90 ? 12.819 5.305 -1.251 1.00 35.84 90 GLU A CA 1
ATOM 707 C C . GLU A 1 90 ? 14.199 5.071 -0.619 1.00 35.84 90 GLU A C 1
ATOM 709 O O . GLU A 1 90 ? 14.916 6.009 -0.283 1.00 35.84 90 GLU A O 1
ATOM 714 N N . ALA A 1 91 ? 14.513 3.803 -0.366 1.00 36.47 91 ALA A N 1
ATOM 715 C CA . ALA A 1 91 ? 15.622 3.368 0.469 1.00 36.47 91 ALA A CA 1
ATOM 716 C C . ALA A 1 91 ? 16.947 4.085 0.151 1.00 36.47 91 ALA A C 1
ATOM 718 O O . ALA A 1 91 ? 17.512 3.901 -0.923 1.00 36.47 91 ALA A O 1
ATOM 719 N N . SER A 1 92 ? 17.489 4.823 1.122 1.00 34.00 92 SER A N 1
ATOM 720 C CA . SER A 1 92 ? 18.893 5.230 1.117 1.00 34.00 92 SER A CA 1
ATOM 721 C C . SER A 1 92 ? 19.512 5.112 2.506 1.00 34.00 92 SER A C 1
ATOM 723 O O . SER A 1 92 ? 19.058 5.656 3.507 1.00 34.00 92 SER A O 1
ATOM 725 N N . THR A 1 93 ? 20.573 4.320 2.545 1.00 32.53 93 THR A N 1
ATOM 726 C CA . THR A 1 93 ? 21.529 4.153 3.631 1.00 32.53 93 THR A CA 1
ATOM 727 C C . THR A 1 93 ? 22.445 5.371 3.738 1.00 32.53 93 THR A C 1
ATOM 729 O O . THR A 1 93 ? 23.340 5.493 2.911 1.00 32.53 93 THR A O 1
ATOM 732 N N . SER A 1 94 ? 22.313 6.199 4.779 1.00 31.62 94 SER A N 1
ATOM 733 C CA . SER A 1 94 ? 23.445 6.918 5.401 1.00 31.62 94 SER A CA 1
ATOM 734 C C . SER A 1 94 ? 23.020 7.745 6.618 1.00 31.62 94 SER A C 1
ATOM 736 O O . SER A 1 94 ? 21.858 8.082 6.803 1.00 31.62 94 SER A O 1
ATOM 738 N N . VAL A 1 95 ? 23.999 8.019 7.474 1.00 30.05 95 VAL A N 1
ATOM 739 C CA . VAL A 1 95 ? 23.897 8.517 8.848 1.00 30.05 95 VAL A CA 1
ATOM 740 C C . VAL A 1 95 ? 24.091 10.045 8.897 1.00 30.05 95 VAL A C 1
ATOM 742 O O . VAL A 1 95 ? 24.988 10.540 8.229 1.00 30.05 95 VAL A O 1
ATOM 745 N N . ALA A 1 96 ? 23.323 10.719 9.768 1.00 31.02 96 ALA A N 1
ATOM 746 C CA . ALA A 1 96 ? 23.553 12.018 10.441 1.00 31.02 96 ALA A CA 1
ATOM 747 C C . ALA A 1 96 ? 23.787 13.311 9.618 1.00 31.02 96 ALA A C 1
ATOM 749 O O . ALA A 1 96 ? 24.794 13.449 8.939 1.00 31.02 96 ALA A O 1
ATOM 750 N N . HIS A 1 97 ? 22.985 14.360 9.864 1.00 27.03 97 HIS A N 1
ATOM 751 C CA . HIS A 1 97 ? 23.290 15.439 10.828 1.00 27.03 97 HIS A CA 1
ATOM 752 C C . HIS A 1 97 ? 22.152 16.477 10.892 1.00 27.03 97 HIS A C 1
ATOM 754 O O . HIS A 1 97 ? 21.560 16.835 9.883 1.00 27.03 97 HIS A O 1
ATOM 760 N N . ALA A 1 98 ? 21.860 16.953 12.104 1.00 33.50 98 ALA A N 1
ATOM 761 C CA . ALA A 1 98 ? 20.894 18.012 12.386 1.00 33.50 98 ALA A CA 1
ATOM 762 C C . ALA A 1 98 ? 21.457 19.405 12.065 1.00 33.50 98 ALA A C 1
ATOM 764 O O . ALA A 1 98 ? 22.623 19.652 12.380 1.00 33.50 98 ALA A O 1
ATOM 765 N N . GLN A 1 99 ? 20.612 20.324 11.580 1.00 27.45 99 GLN A N 1
ATOM 766 C CA . GLN A 1 99 ? 20.708 21.757 11.886 1.00 27.45 99 GLN A CA 1
ATOM 767 C C . GLN A 1 99 ? 19.404 22.518 11.580 1.00 27.45 99 GLN A C 1
ATOM 769 O O . GLN A 1 99 ? 18.734 22.263 10.585 1.00 27.45 99 GLN A O 1
ATOM 774 N N . GLU A 1 100 ? 19.062 23.418 12.504 1.00 27.20 100 GLU A N 1
ATOM 775 C CA . GLU A 1 100 ? 17.869 24.271 12.582 1.00 27.20 100 GLU A CA 1
ATOM 776 C C . GLU A 1 100 ? 17.925 25.528 11.684 1.00 27.20 100 GLU A C 1
ATOM 778 O O . GLU A 1 100 ? 19.009 25.944 11.269 1.00 27.20 100 GLU A O 1
ATOM 783 N N . ASN A 1 101 ? 16.750 26.187 11.588 1.00 26.61 101 ASN A N 1
ATOM 784 C CA . ASN A 1 101 ? 16.436 27.593 11.232 1.00 26.61 101 ASN A CA 1
ATOM 785 C C . ASN A 1 101 ? 15.879 27.816 9.807 1.00 26.61 101 ASN A C 1
ATOM 787 O O . ASN A 1 101 ? 16.432 27.294 8.852 1.00 26.61 101 ASN A O 1
ATOM 791 N N . ASN A 1 102 ? 14.876 28.663 9.535 1.00 29.14 102 ASN A N 1
ATOM 792 C CA . ASN A 1 102 ? 13.821 29.317 10.319 1.00 29.14 102 ASN A CA 1
ATOM 793 C C . ASN A 1 102 ? 12.802 29.954 9.326 1.00 29.14 102 ASN A C 1
ATOM 795 O O . ASN A 1 102 ? 13.193 30.334 8.227 1.00 29.14 102 ASN A O 1
ATOM 799 N N . GLU A 1 103 ? 11.549 30.106 9.771 1.00 29.59 103 GLU A N 1
ATOM 800 C CA . GLU A 1 103 ? 10.525 31.116 9.409 1.00 29.59 103 GLU A CA 1
ATOM 801 C C . GLU A 1 103 ? 10.141 31.433 7.939 1.00 29.59 103 GLU A C 1
ATOM 803 O O . GLU A 1 103 ? 10.871 32.084 7.199 1.00 29.59 103 GLU A O 1
ATOM 808 N N . ASN A 1 104 ? 8.863 31.177 7.603 1.00 27.59 104 ASN A N 1
ATOM 809 C CA . ASN A 1 104 ? 7.972 32.206 7.041 1.00 27.59 104 ASN A CA 1
ATOM 810 C C . ASN A 1 104 ? 6.490 31.900 7.333 1.00 27.59 104 ASN A C 1
ATOM 812 O O . ASN A 1 104 ? 6.002 30.792 7.114 1.00 27.59 104 ASN A O 1
ATOM 816 N N . LEU A 1 105 ? 5.799 32.913 7.861 1.00 37.94 105 LEU A N 1
ATOM 817 C CA . LEU A 1 105 ? 4.360 32.961 8.115 1.00 37.94 105 LEU A CA 1
ATOM 818 C C . LEU A 1 105 ? 3.613 33.291 6.823 1.00 37.94 105 LEU A C 1
ATOM 820 O O . LEU A 1 105 ? 3.952 34.285 6.192 1.00 37.94 105 LEU A O 1
ATOM 824 N N . GLU A 1 106 ? 2.518 32.587 6.529 1.00 30.89 106 GLU A N 1
ATOM 825 C CA . GLU A 1 106 ? 1.384 33.199 5.831 1.00 30.89 106 GLU A CA 1
ATOM 826 C C . GLU A 1 106 ? 0.056 32.494 6.151 1.00 30.89 106 GLU A C 1
ATOM 828 O O . GLU A 1 106 ? -0.013 31.291 6.401 1.00 30.89 106 GLU A O 1
ATOM 833 N N . ASN A 1 107 ? -0.993 33.313 6.240 1.00 39.59 107 ASN A N 1
ATOM 834 C CA . ASN A 1 107 ? -2.316 32.998 6.768 1.00 39.59 107 ASN A CA 1
ATOM 835 C C . ASN A 1 107 ? -3.074 31.966 5.918 1.00 39.59 107 ASN A C 1
ATOM 837 O O . ASN A 1 107 ? -3.404 32.229 4.765 1.00 39.59 107 ASN A O 1
ATOM 841 N N . GLY A 1 108 ? -3.473 30.859 6.542 1.00 30.92 108 GLY A N 1
ATOM 842 C CA . GLY A 1 108 ? -4.462 29.919 6.021 1.00 30.92 108 GLY A CA 1
ATOM 843 C C . GLY A 1 108 ? -5.287 29.355 7.174 1.00 30.92 108 GLY A C 1
ATOM 844 O O . GLY A 1 108 ? -4.754 29.087 8.252 1.00 30.92 108 GLY A O 1
ATOM 845 N N . GLU A 1 109 ? -6.596 29.240 6.973 1.00 37.69 109 GLU A N 1
ATOM 846 C CA . GLU A 1 109 ? -7.553 28.677 7.927 1.00 37.69 109 GLU A CA 1
ATOM 847 C C . GLU A 1 109 ? -7.009 27.386 8.562 1.00 37.69 109 GLU A C 1
ATOM 849 O O . GLU A 1 109 ? -6.496 26.507 7.868 1.00 37.69 109 GLU A O 1
ATOM 854 N N . LYS A 1 110 ? -7.075 27.285 9.898 1.00 34.53 110 LYS A N 1
ATOM 855 C CA . LYS A 1 110 ? -6.496 26.168 10.658 1.00 34.53 110 LYS A CA 1
ATOM 856 C C . LYS A 1 110 ? -7.115 24.838 10.208 1.00 34.53 110 LYS A C 1
ATOM 858 O O . LYS A 1 110 ? -8.182 24.461 10.691 1.00 34.53 110 LYS A O 1
ATOM 863 N N . LYS A 1 111 ? -6.423 24.108 9.324 1.00 45.06 111 LYS A N 1
ATOM 864 C CA . LYS A 1 111 ? -6.669 22.680 9.080 1.00 45.06 111 LYS A CA 1
ATOM 865 C C . LYS A 1 111 ? -6.576 21.936 10.425 1.00 45.06 111 LYS A C 1
ATOM 867 O O . LYS A 1 111 ? -5.756 22.320 11.265 1.00 45.06 111 LYS A O 1
ATOM 872 N N . PRO A 1 112 ? -7.405 20.904 10.668 1.00 42.88 112 PRO A N 1
ATOM 873 C CA . PRO A 1 112 ? -7.334 20.127 11.899 1.00 42.88 112 PRO A CA 1
ATOM 874 C C . PRO A 1 112 ? -5.921 19.556 12.050 1.00 42.88 112 PRO A C 1
ATOM 876 O O . PRO A 1 112 ? -5.426 18.822 11.200 1.00 42.88 112 PRO A O 1
ATOM 879 N N . GLN A 1 113 ? -5.253 19.979 13.115 1.00 47.34 113 GLN A N 1
ATOM 880 C CA . GLN A 1 113 ? -3.840 19.737 13.359 1.00 47.34 113 GLN A CA 1
ATOM 881 C C . GLN A 1 113 ? -3.682 18.320 13.929 1.00 47.34 113 GLN A C 1
ATOM 883 O O . GLN A 1 113 ? -3.895 18.101 15.119 1.00 47.34 113 GLN A O 1
ATOM 888 N N . GLY A 1 114 ? -3.376 17.337 13.080 1.00 65.44 114 GLY A N 1
ATOM 889 C CA . GLY A 1 114 ? -3.093 15.971 13.527 1.00 65.44 114 GLY A CA 1
ATOM 890 C C . GLY A 1 114 ? -3.125 14.939 12.404 1.00 65.44 114 GLY A C 1
ATOM 891 O O . GLY A 1 114 ? -3.903 15.063 11.461 1.00 65.44 114 GLY A O 1
ATOM 892 N N . LYS A 1 115 ? -2.285 13.904 12.527 1.00 72.94 115 LYS A N 1
ATOM 893 C CA . LYS A 1 115 ? -2.324 12.716 11.664 1.00 72.94 115 LYS A CA 1
ATOM 894 C C . LYS A 1 115 ? -3.727 12.096 11.737 1.00 72.94 115 LYS A C 1
ATOM 896 O O . LYS A 1 115 ? -4.321 12.047 12.812 1.00 72.94 115 LYS A O 1
ATOM 901 N N . GLN A 1 116 ? -4.276 11.647 10.612 1.00 75.38 116 GLN A N 1
ATOM 902 C CA . GLN A 1 116 ? -5.578 10.974 10.561 1.00 75.38 116 GLN A CA 1
ATOM 903 C C . GLN A 1 116 ? -5.411 9.574 9.983 1.00 75.38 116 GLN A C 1
ATOM 905 O O . GLN A 1 116 ? -4.604 9.348 9.084 1.00 75.38 116 GLN A O 1
ATOM 910 N N . PHE A 1 117 ? -6.176 8.617 10.502 1.00 77.56 117 PHE A N 1
ATOM 911 C CA . PHE A 1 117 ? -6.176 7.270 9.952 1.00 77.56 117 PHE A CA 1
ATOM 912 C C . PHE A 1 117 ? -6.864 7.258 8.584 1.00 77.56 117 PHE A C 1
ATOM 914 O O . PHE A 1 117 ? -8.005 7.706 8.465 1.00 77.56 117 PHE A O 1
ATOM 921 N N . MET A 1 118 ? -6.178 6.728 7.567 1.00 75.25 118 MET A N 1
ATOM 922 C CA . MET A 1 118 ? -6.631 6.721 6.173 1.00 75.25 118 MET A CA 1
ATOM 923 C C . MET A 1 118 ? -7.183 8.080 5.701 1.00 75.25 118 MET A C 1
ATOM 925 O O . MET A 1 118 ? -8.260 8.128 5.110 1.00 75.25 118 MET A O 1
ATOM 929 N N . ASP A 1 119 ? -6.504 9.182 6.039 1.00 71.31 119 ASP A N 1
ATOM 930 C CA . ASP A 1 119 ? -6.913 10.560 5.708 1.00 71.31 119 ASP A CA 1
ATOM 931 C C . ASP A 1 119 ? -8.367 10.894 6.105 1.00 71.31 119 ASP A C 1
ATOM 933 O O . ASP A 1 119 ? -9.063 11.670 5.452 1.00 71.31 119 ASP A O 1
ATOM 937 N N . GLY A 1 120 ? -8.869 10.247 7.163 1.00 70.06 120 GLY A N 1
ATOM 938 C CA . GLY A 1 120 ? -10.232 10.438 7.657 1.00 70.06 120 GLY A CA 1
ATOM 939 C C . GLY A 1 120 ? -11.321 9.738 6.832 1.00 70.06 120 GLY A C 1
ATOM 940 O O . GLY A 1 120 ? -12.503 9.874 7.155 1.00 70.06 120 GLY A O 1
ATOM 941 N N . LEU A 1 121 ? -10.963 8.948 5.809 1.00 68.94 121 LEU A N 1
ATOM 942 C CA . LEU A 1 121 ? -11.918 8.172 5.005 1.00 68.94 121 LEU A CA 1
ATOM 943 C C . LEU A 1 121 ? -12.657 7.121 5.842 1.00 68.94 121 LEU A C 1
ATOM 945 O O . LEU A 1 121 ? -13.828 6.828 5.588 1.00 68.94 121 LEU A O 1
ATOM 949 N N . VAL A 1 122 ? -11.990 6.563 6.857 1.00 67.94 122 VAL A N 1
ATOM 950 C CA . VAL A 1 122 ? -12.598 5.600 7.780 1.00 67.94 122 VAL A CA 1
ATOM 951 C C . VAL A 1 122 ? -13.070 6.327 9.031 1.00 67.94 122 VAL A C 1
ATOM 953 O O . VAL A 1 122 ? -12.281 6.773 9.863 1.00 67.94 122 VAL A O 1
ATOM 956 N N . ARG A 1 123 ? -14.393 6.424 9.177 1.00 68.62 123 ARG A N 1
ATOM 957 C CA . ARG A 1 123 ? -15.024 7.054 10.341 1.00 68.62 123 ARG A CA 1
ATOM 958 C C . ARG A 1 123 ? -14.852 6.197 11.595 1.00 68.62 123 ARG A C 1
ATOM 960 O O . ARG A 1 123 ? -14.961 4.977 11.534 1.00 68.62 123 ARG A O 1
ATOM 967 N N . GLY A 1 124 ? -14.655 6.859 12.734 1.00 71.88 124 GLY A N 1
ATOM 968 C CA . GLY A 1 124 ? -14.631 6.231 14.059 1.00 71.88 124 GLY A CA 1
ATOM 969 C C . GLY A 1 124 ? -13.307 5.565 14.445 1.00 71.88 124 GLY A C 1
ATOM 970 O O . GLY A 1 124 ? -13.244 4.946 15.502 1.00 71.88 124 GLY A O 1
ATOM 971 N N . VAL A 1 125 ? -12.259 5.705 13.628 1.00 81.69 125 VAL A N 1
ATOM 972 C CA . VAL A 1 125 ? -10.899 5.329 14.031 1.00 81.69 125 VAL A CA 1
ATOM 973 C C . VAL A 1 125 ? -10.316 6.438 14.896 1.00 81.69 125 VAL A C 1
ATOM 975 O O . VAL A 1 125 ? -10.332 7.605 14.501 1.00 81.69 125 VAL A O 1
ATOM 978 N N . VAL A 1 126 ? -9.780 6.076 16.058 1.00 85.06 126 VAL A N 1
ATOM 979 C CA . VAL A 1 126 ? -9.142 7.019 16.982 1.00 85.06 126 VAL A CA 1
ATOM 980 C C . VAL A 1 126 ? -7.661 6.689 17.066 1.00 85.06 126 VAL A C 1
ATOM 982 O O . VAL A 1 126 ? -7.296 5.547 17.335 1.00 85.06 126 VAL A O 1
ATOM 985 N N . LEU A 1 127 ? -6.795 7.676 16.835 1.00 88.19 127 LEU A N 1
ATOM 986 C CA . LEU A 1 127 ? -5.365 7.476 17.051 1.00 88.19 127 LEU A CA 1
ATOM 987 C C . LEU A 1 127 ? -5.084 7.256 18.535 1.00 88.19 127 LEU A C 1
ATOM 989 O O . LEU A 1 127 ? -5.577 7.989 19.395 1.00 88.19 127 LEU A O 1
ATOM 993 N N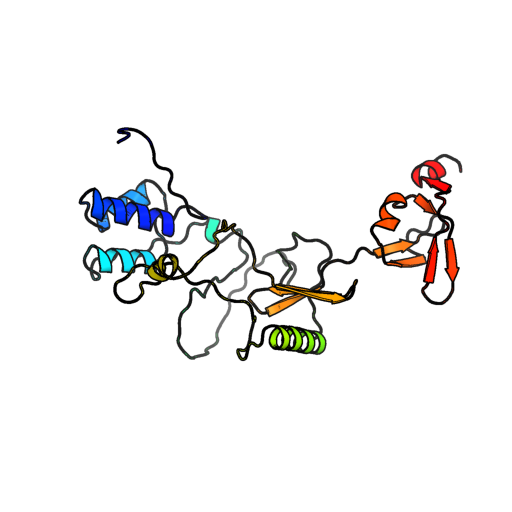 . VAL A 1 128 ? -4.262 6.257 18.831 1.00 88.69 128 VAL A N 1
ATOM 994 C CA . VAL A 1 128 ? -3.809 5.998 20.192 1.00 88.69 128 VAL A CA 1
ATOM 995 C C . VAL A 1 128 ? -2.849 7.118 20.580 1.00 88.69 128 VAL A C 1
ATOM 997 O O . VAL A 1 128 ? -1.807 7.282 19.964 1.00 88.69 128 VAL A O 1
ATOM 1000 N N . THR A 1 129 ? -3.183 7.908 21.599 1.00 88.81 129 THR A N 1
ATOM 1001 C CA . THR A 1 129 ? -2.328 9.012 22.080 1.00 88.81 129 THR A CA 1
ATOM 1002 C C . THR A 1 129 ? -1.526 8.648 23.328 1.00 88.81 129 THR A C 1
ATOM 1004 O O . THR A 1 129 ? -0.522 9.290 23.628 1.00 88.81 129 THR A O 1
ATOM 1007 N N . ASP A 1 130 ? -1.938 7.603 24.050 1.00 90.25 130 ASP A N 1
ATOM 1008 C CA . ASP A 1 130 ? -1.265 7.135 25.260 1.00 90.25 130 ASP A CA 1
ATOM 1009 C C . ASP A 1 130 ? 0.077 6.462 24.928 1.00 90.25 130 ASP A C 1
ATOM 1011 O O . ASP A 1 130 ? 0.130 5.356 24.384 1.00 90.25 130 ASP A O 1
ATOM 1015 N N . SER A 1 131 ? 1.172 7.116 25.322 1.00 90.69 131 SER A N 1
ATOM 1016 C CA . SER A 1 131 ? 2.551 6.651 25.144 1.00 90.69 131 SER A CA 1
ATOM 1017 C C . SER A 1 131 ? 2.844 5.274 25.751 1.00 90.69 131 SER A C 1
ATOM 1019 O O . SER A 1 131 ? 3.686 4.544 25.221 1.00 90.69 131 SER A O 1
ATOM 1021 N N . LEU A 1 132 ? 2.203 4.901 26.864 1.00 92.81 132 LEU A N 1
ATOM 1022 C CA . LEU A 1 132 ? 2.374 3.576 27.469 1.00 92.81 132 LEU A CA 1
ATOM 1023 C C . LEU A 1 132 ? 1.645 2.518 26.642 1.00 92.81 132 LEU A C 1
ATOM 1025 O O . LEU A 1 132 ? 2.242 1.488 26.316 1.00 92.81 132 LEU A O 1
ATOM 1029 N N . LYS A 1 133 ? 0.397 2.800 26.243 1.00 90.75 133 LYS A N 1
ATOM 1030 C CA . LYS A 1 133 ? -0.394 1.925 25.365 1.00 90.75 133 LYS A CA 1
ATOM 1031 C C . LYS A 1 133 ? 0.315 1.716 24.025 1.00 90.75 133 LYS A C 1
ATOM 1033 O O . LYS A 1 133 ? 0.460 0.568 23.615 1.00 90.75 133 LYS A O 1
ATOM 1038 N N . LYS A 1 134 ? 0.858 2.776 23.410 1.00 92.25 134 LYS A N 1
ATOM 1039 C CA . LYS A 1 134 ? 1.698 2.687 22.200 1.00 92.25 134 LYS A CA 1
ATOM 1040 C C . LYS A 1 134 ? 2.868 1.728 22.393 1.00 92.25 134 LYS A C 1
ATOM 1042 O O . LYS A 1 134 ? 2.972 0.732 21.689 1.00 92.25 134 LYS A O 1
ATOM 1047 N N . LYS A 1 135 ? 3.716 1.956 23.402 1.00 92.19 135 LYS A N 1
ATOM 1048 C CA . LYS A 1 135 ? 4.887 1.094 23.659 1.00 92.19 135 LYS A CA 1
ATOM 1049 C C . LYS A 1 135 ? 4.506 -0.365 23.897 1.00 92.19 135 LYS A C 1
ATOM 1051 O O . LYS A 1 135 ? 5.197 -1.258 23.411 1.00 92.19 135 LYS A O 1
ATOM 1056 N N . MET A 1 136 ? 3.418 -0.610 24.626 1.00 94.12 136 MET A N 1
ATOM 1057 C CA . MET A 1 136 ? 2.897 -1.957 24.854 1.00 94.12 136 MET A CA 1
ATOM 1058 C C . MET A 1 136 ? 2.464 -2.614 23.537 1.00 94.12 136 MET A C 1
ATOM 1060 O O . MET A 1 136 ? 2.881 -3.734 23.248 1.00 94.12 136 MET A O 1
ATOM 1064 N N . LEU A 1 137 ? 1.671 -1.910 22.727 1.00 93.19 137 LEU A N 1
ATOM 1065 C CA . LEU A 1 137 ? 1.171 -2.374 21.434 1.00 93.19 137 LEU A CA 1
ATOM 1066 C C . LEU A 1 137 ? 2.311 -2.642 20.441 1.00 93.19 137 LEU A C 1
ATOM 1068 O O . LEU A 1 137 ? 2.397 -3.740 19.890 1.00 93.19 137 LEU A O 1
ATOM 1072 N N . GLN A 1 138 ? 3.236 -1.693 20.287 1.00 92.44 138 GLN A N 1
ATOM 1073 C CA . GLN A 1 138 ? 4.435 -1.816 19.451 1.00 92.44 138 GLN A CA 1
ATOM 1074 C C . GLN A 1 138 ? 5.324 -2.976 19.905 1.00 92.44 138 GLN A C 1
ATOM 1076 O O . GLN A 1 138 ? 5.788 -3.771 19.088 1.00 92.44 138 GLN A O 1
ATOM 1081 N N . GLY A 1 139 ? 5.533 -3.113 21.218 1.00 91.56 139 GLY A N 1
ATOM 1082 C CA . GLY A 1 139 ? 6.268 -4.232 21.799 1.00 91.56 139 GLY A CA 1
ATOM 1083 C C . GLY A 1 139 ? 5.607 -5.571 21.481 1.00 91.56 139 GLY A C 1
ATOM 1084 O O . GLY A 1 139 ? 6.29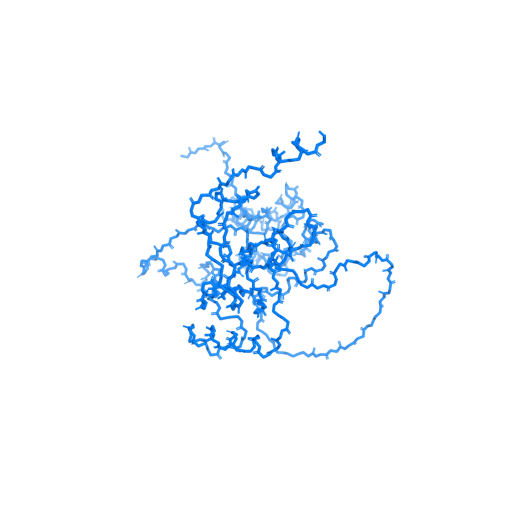5 -6.518 21.097 1.00 91.56 139 GLY A O 1
ATOM 1085 N N . LYS A 1 140 ? 4.272 -5.633 21.553 1.00 92.69 140 LYS A N 1
ATOM 1086 C CA . LYS A 1 140 ? 3.513 -6.853 21.283 1.00 92.69 140 LYS A CA 1
ATOM 1087 C C . LYS A 1 140 ? 3.591 -7.279 19.823 1.00 92.69 140 LYS A C 1
ATOM 1089 O O . LYS A 1 140 ? 3.872 -8.443 19.550 1.00 92.69 140 LYS A O 1
ATOM 1094 N N . ILE A 1 141 ? 3.406 -6.359 18.876 1.00 92.62 141 ILE A N 1
ATOM 1095 C CA . ILE A 1 141 ? 3.538 -6.699 17.452 1.00 92.62 141 ILE A CA 1
ATOM 1096 C C . ILE A 1 141 ? 4.980 -7.076 17.095 1.00 92.62 141 ILE A C 1
ATOM 1098 O O . ILE A 1 141 ? 5.199 -7.998 16.311 1.00 92.62 141 ILE A O 1
ATOM 1102 N N . LYS A 1 142 ? 5.976 -6.427 17.711 1.00 92.12 142 LYS A N 1
ATOM 1103 C CA . LYS A 1 142 ? 7.396 -6.738 17.511 1.00 92.12 142 LYS A CA 1
ATOM 1104 C C . LYS A 1 142 ? 7.729 -8.146 18.007 1.00 92.12 142 LYS A C 1
ATOM 1106 O O . LYS A 1 142 ? 8.422 -8.880 17.301 1.00 92.12 142 LYS A O 1
ATOM 1111 N N . GLU A 1 143 ? 7.191 -8.535 19.164 1.00 92.69 143 GLU A N 1
ATOM 1112 C CA . GLU A 1 143 ? 7.278 -9.893 19.716 1.00 92.69 143 GLU A CA 1
ATOM 1113 C C . GLU A 1 143 ? 6.637 -10.920 18.772 1.00 92.69 143 GLU A C 1
ATOM 1115 O O . GLU A 1 143 ? 7.296 -11.885 18.390 1.00 92.69 143 GLU A O 1
ATOM 1120 N N . LEU A 1 144 ? 5.389 -10.690 18.347 1.00 92.06 144 LEU A N 1
ATOM 1121 C CA . LEU A 1 144 ? 4.636 -11.614 17.489 1.00 92.06 144 LEU A CA 1
ATOM 1122 C C . LEU A 1 144 ? 5.299 -11.840 16.125 1.00 92.06 144 LEU A C 1
ATOM 1124 O O . LEU A 1 144 ? 5.276 -12.952 15.603 1.00 92.06 144 LEU A O 1
ATOM 1128 N N . VAL A 1 145 ? 5.898 -10.796 15.550 1.00 91.25 145 VAL A N 1
ATOM 1129 C CA . VAL A 1 145 ? 6.617 -10.885 14.270 1.00 91.25 145 VAL A CA 1
ATOM 1130 C C . VAL A 1 145 ? 8.047 -11.421 14.448 1.00 91.25 145 VAL A C 1
ATOM 1132 O O . VAL A 1 145 ? 8.658 -11.893 13.490 1.00 91.25 145 VAL A O 1
ATOM 1135 N N . GLY A 1 146 ? 8.608 -11.359 15.659 1.00 90.19 146 GLY A N 1
ATOM 1136 C CA . GLY A 1 146 ? 10.005 -11.710 15.923 1.00 90.19 146 GLY A CA 1
ATOM 1137 C C . GLY A 1 146 ? 11.008 -10.695 15.360 1.00 90.19 146 GLY A C 1
ATOM 1138 O O . GLY A 1 146 ? 12.159 -11.043 15.080 1.00 90.19 146 GLY A O 1
ATOM 1139 N N . SER A 1 147 ? 10.593 -9.438 15.166 1.00 87.56 147 SER A N 1
ATOM 1140 C CA . SER A 1 147 ? 11.479 -8.388 14.655 1.00 87.56 147 SER A CA 1
ATOM 1141 C C . SER A 1 147 ? 12.413 -7.881 15.752 1.00 87.56 147 SER A C 1
ATOM 1143 O O . SER A 1 147 ? 11.996 -7.570 16.864 1.00 87.56 147 SER A O 1
ATOM 1145 N N . LYS A 1 148 ? 13.700 -7.740 15.430 1.00 85.00 148 LYS A N 1
ATOM 1146 C CA . LYS A 1 148 ? 14.687 -7.101 16.321 1.00 85.00 148 LYS A CA 1
ATOM 1147 C C . LYS A 1 148 ? 14.860 -5.611 16.037 1.00 85.00 148 LYS A C 1
ATOM 1149 O O . LYS A 1 148 ? 15.394 -4.896 16.878 1.00 85.00 148 LYS A O 1
ATOM 1154 N N . ARG A 1 149 ? 14.415 -5.157 14.863 1.00 83.25 149 ARG A N 1
ATOM 1155 C CA . ARG A 1 149 ? 14.556 -3.772 14.402 1.00 83.25 149 ARG A CA 1
ATOM 1156 C C . ARG A 1 149 ? 13.551 -2.873 15.111 1.00 83.25 149 ARG A C 1
ATOM 1158 O O . ARG A 1 149 ? 12.492 -3.343 15.526 1.00 83.25 149 ARG A O 1
ATOM 1165 N N . ASP A 1 150 ? 13.902 -1.606 15.252 1.00 81.62 150 ASP A N 1
ATOM 1166 C CA . ASP A 1 150 ? 12.973 -0.580 15.719 1.00 81.62 150 ASP A CA 1
ATOM 1167 C C . ASP A 1 150 ? 12.125 -0.060 14.551 1.00 81.62 150 ASP A C 1
ATOM 1169 O O . ASP A 1 150 ? 12.544 -0.135 13.393 1.00 81.62 150 ASP A O 1
ATOM 1173 N N . GLY A 1 151 ? 10.915 0.410 14.861 1.00 87.31 151 GLY A N 1
ATOM 1174 C CA . GLY A 1 151 ? 9.912 0.831 13.879 1.00 87.31 151 GLY A CA 1
ATOM 1175 C C . GLY A 1 151 ? 8.940 -0.277 13.458 1.00 87.31 151 GLY A C 1
ATOM 1176 O O . GLY A 1 151 ? 8.821 -1.315 14.114 1.00 87.31 151 GLY A O 1
ATOM 1177 N N . PHE A 1 152 ? 8.225 -0.035 12.356 1.00 89.06 152 PHE A N 1
ATOM 1178 C CA . PHE A 1 152 ? 7.161 -0.910 11.867 1.00 89.06 152 PHE A CA 1
ATOM 1179 C C . PHE A 1 152 ? 7.690 -2.310 11.488 1.00 89.06 152 PHE A C 1
ATOM 1181 O O . PHE A 1 152 ? 8.545 -2.430 10.604 1.00 89.06 152 PHE A O 1
ATOM 1188 N N . PRO A 1 153 ? 7.173 -3.403 12.086 1.00 90.19 153 PRO A N 1
ATOM 1189 C CA . PRO A 1 153 ? 7.732 -4.744 11.906 1.00 90.19 153 PRO A CA 1
ATOM 1190 C C . PRO A 1 153 ? 7.283 -5.455 10.614 1.00 90.19 153 PRO A C 1
ATOM 1192 O O . PRO A 1 153 ? 7.592 -6.628 10.422 1.00 90.19 153 PRO A O 1
ATOM 1195 N N . GLY A 1 154 ? 6.551 -4.797 9.710 1.00 86.75 154 GLY A N 1
ATOM 1196 C CA . GLY A 1 154 ? 6.087 -5.416 8.464 1.00 86.75 154 GLY A CA 1
ATOM 1197 C C . GLY A 1 154 ? 7.195 -5.674 7.429 1.00 86.75 154 GLY A C 1
ATOM 1198 O O . GLY A 1 154 ? 8.143 -4.907 7.284 1.00 86.75 154 GLY A O 1
ATOM 1199 N N . LEU A 1 155 ? 7.047 -6.748 6.644 1.00 84.19 155 LEU A N 1
ATOM 1200 C CA . LEU A 1 155 ? 8.013 -7.149 5.608 1.00 84.19 155 LEU A CA 1
ATOM 1201 C C . LEU A 1 155 ? 8.061 -6.162 4.438 1.00 84.19 155 LEU A C 1
ATOM 1203 O O . LEU A 1 155 ? 7.085 -6.052 3.707 1.00 84.19 155 LEU A O 1
ATOM 1207 N N . GLN A 1 156 ? 9.169 -5.478 4.179 1.00 83.19 156 GLN A N 1
ATOM 1208 C CA . GLN A 1 156 ? 9.250 -4.570 3.028 1.00 83.19 156 GLN A CA 1
ATOM 1209 C C . GLN A 1 156 ? 9.473 -5.345 1.716 1.00 83.19 156 GLN A C 1
ATOM 1211 O O . GLN A 1 156 ? 10.440 -6.105 1.630 1.00 83.19 156 GLN A O 1
ATOM 1216 N N . PRO A 1 157 ? 8.581 -5.214 0.711 1.00 85.75 157 PRO A N 1
ATOM 1217 C CA . PRO A 1 157 ? 8.819 -5.802 -0.601 1.00 85.75 157 PRO A CA 1
ATOM 1218 C C . PRO A 1 157 ? 9.993 -5.092 -1.285 1.00 85.75 157 PRO A C 1
ATOM 1220 O O . PRO A 1 157 ? 10.171 -3.888 -1.117 1.00 85.75 157 PRO A O 1
ATOM 1223 N N . VAL A 1 158 ? 10.763 -5.836 -2.076 1.00 83.31 158 VAL A N 1
ATOM 1224 C CA . VAL A 1 158 ? 11.858 -5.294 -2.892 1.00 83.31 158 VAL A CA 1
ATOM 1225 C C . VAL A 1 158 ? 11.441 -5.217 -4.356 1.00 83.31 158 VAL A C 1
ATOM 1227 O O . VAL A 1 158 ? 10.646 -6.039 -4.822 1.00 83.31 158 VAL A O 1
ATOM 1230 N N . SER A 1 159 ? 11.974 -4.232 -5.076 1.00 84.19 159 SER A N 1
ATOM 1231 C CA . SER A 1 159 ? 11.776 -4.115 -6.520 1.00 84.19 159 SER A CA 1
ATOM 1232 C C . SER A 1 159 ? 12.337 -5.342 -7.230 1.00 84.19 159 SER A C 1
ATOM 1234 O O . SER A 1 159 ? 13.421 -5.824 -6.901 1.00 84.19 159 SER A O 1
ATOM 1236 N N . LEU A 1 160 ? 11.581 -5.865 -8.195 1.00 84.00 160 LEU A N 1
ATOM 1237 C CA . LEU A 1 160 ? 12.082 -6.926 -9.058 1.00 84.00 160 LEU A CA 1
ATOM 1238 C C . LEU A 1 160 ? 13.089 -6.340 -10.041 1.00 84.00 160 LEU A C 1
ATOM 1240 O O . LEU A 1 160 ? 12.796 -5.355 -10.716 1.00 84.00 160 LEU A O 1
ATOM 1244 N N . GLU A 1 161 ? 14.250 -6.972 -10.132 1.00 83.50 161 GLU A N 1
ATOM 1245 C CA . GLU A 1 161 ? 15.385 -6.467 -10.893 1.00 83.50 161 GLU A CA 1
ATOM 1246 C C . GLU A 1 161 ? 16.140 -7.615 -11.578 1.00 83.50 161 GLU A C 1
ATOM 1248 O O . GLU A 1 161 ? 16.126 -8.764 -11.121 1.00 83.50 161 GLU A O 1
ATOM 1253 N N . ARG A 1 162 ? 16.755 -7.293 -12.721 1.00 86.69 162 ARG A N 1
ATOM 1254 C CA . ARG A 1 162 ? 17.563 -8.188 -13.565 1.00 86.69 162 ARG A CA 1
ATOM 1255 C C . ARG A 1 162 ? 18.916 -7.573 -13.943 1.00 86.69 162 ARG A C 1
ATOM 1257 O O . ARG A 1 162 ? 19.463 -7.900 -14.995 1.00 86.69 162 ARG A O 1
ATOM 1264 N N . SER A 1 163 ? 19.421 -6.632 -13.150 1.00 83.31 163 SER A N 1
ATOM 1265 C CA . SER A 1 163 ? 20.742 -6.062 -13.403 1.00 83.31 163 SER A CA 1
ATOM 1266 C C . SER A 1 163 ? 21.826 -7.108 -13.156 1.00 83.31 163 SER A C 1
ATOM 1268 O O . SER A 1 163 ? 21.590 -8.167 -12.567 1.00 83.31 163 SER A O 1
ATOM 1270 N N . ARG A 1 164 ? 23.035 -6.818 -13.640 1.00 81.88 164 ARG A N 1
ATOM 1271 C CA . ARG A 1 164 ? 24.170 -7.736 -13.532 1.00 81.88 164 ARG A CA 1
ATOM 1272 C C . ARG A 1 164 ? 24.543 -8.016 -12.074 1.00 81.88 164 ARG A C 1
ATOM 1274 O O . ARG A 1 164 ? 24.880 -9.154 -11.750 1.00 81.88 164 ARG A O 1
ATOM 1281 N N . ASP A 1 165 ? 24.427 -7.001 -11.224 1.00 85.12 165 ASP A N 1
ATOM 1282 C CA . ASP A 1 165 ? 24.825 -7.063 -9.819 1.00 85.12 165 ASP A CA 1
ATOM 1283 C C . ASP A 1 165 ? 23.664 -7.472 -8.899 1.00 85.12 165 ASP A C 1
ATOM 1285 O O . ASP A 1 165 ? 23.891 -8.133 -7.886 1.00 85.12 165 ASP A O 1
ATOM 1289 N N . ASN A 1 166 ? 22.412 -7.190 -9.290 1.00 78.12 166 ASN A N 1
ATOM 1290 C CA . ASN A 1 166 ? 21.207 -7.521 -8.528 1.00 78.12 166 ASN A CA 1
ATOM 1291 C C . ASN A 1 166 ? 20.122 -8.180 -9.407 1.00 78.12 166 ASN A C 1
ATOM 1293 O O . ASN A 1 166 ? 19.084 -7.597 -9.717 1.00 78.12 166 ASN A O 1
ATOM 1297 N N . ASP A 1 167 ? 20.326 -9.452 -9.771 1.00 88.38 167 ASP A N 1
ATOM 1298 C CA . ASP A 1 167 ? 19.286 -10.282 -10.404 1.00 88.38 167 ASP A CA 1
ATOM 1299 C C . ASP A 1 167 ? 18.522 -11.092 -9.350 1.00 88.38 167 ASP A C 1
ATOM 1301 O O . ASP A 1 167 ? 18.939 -12.191 -8.953 1.00 88.38 167 ASP A O 1
ATOM 1305 N N . ASN A 1 168 ? 17.398 -10.539 -8.889 1.00 89.50 168 ASN A N 1
ATOM 1306 C CA . ASN A 1 168 ? 16.474 -11.224 -7.987 1.00 89.50 168 ASN A CA 1
ATOM 1307 C C . ASN A 1 168 ? 15.324 -11.926 -8.733 1.00 89.50 168 ASN A C 1
ATOM 1309 O O . ASN A 1 168 ? 14.679 -12.805 -8.154 1.00 89.50 168 ASN A O 1
ATOM 1313 N N . LEU A 1 169 ? 15.111 -11.640 -10.025 1.00 89.31 169 LEU A N 1
ATOM 1314 C CA . LEU A 1 169 ? 14.048 -12.279 -10.803 1.00 89.31 169 LEU A CA 1
ATOM 1315 C C . LEU A 1 169 ? 14.308 -13.775 -11.009 1.00 89.31 169 LEU A C 1
ATOM 1317 O O . LEU A 1 169 ? 13.364 -14.565 -11.060 1.00 89.31 169 LEU A O 1
ATOM 1321 N N . LYS A 1 170 ? 15.579 -14.196 -11.051 1.00 90.62 170 LYS A N 1
ATOM 1322 C CA . LYS A 1 170 ? 15.956 -15.620 -11.103 1.00 90.62 170 LYS A CA 1
ATOM 1323 C C . LYS A 1 170 ? 15.343 -16.464 -9.980 1.00 90.62 170 LYS A C 1
ATOM 1325 O O . LYS A 1 170 ? 15.143 -17.663 -10.171 1.00 90.62 170 LYS A O 1
ATOM 1330 N N . LEU A 1 171 ? 15.012 -15.863 -8.831 1.00 90.56 171 LEU A N 1
ATOM 1331 C CA . LEU A 1 171 ? 14.398 -16.569 -7.704 1.00 90.56 171 LEU A CA 1
ATOM 1332 C C . LEU A 1 171 ? 13.029 -17.152 -8.071 1.00 90.56 171 LEU A C 1
ATOM 1334 O O . LEU A 1 171 ? 12.693 -18.233 -7.589 1.00 90.56 171 LEU A O 1
ATOM 1338 N N . LEU A 1 172 ? 12.289 -16.501 -8.977 1.00 91.94 172 LEU A N 1
ATOM 1339 C CA . LEU A 1 172 ? 10.982 -16.974 -9.445 1.00 91.94 172 LEU A CA 1
ATOM 1340 C C . LEU A 1 172 ? 11.061 -18.335 -10.147 1.00 91.94 172 LEU A C 1
ATOM 1342 O O . LEU A 1 172 ? 10.105 -19.100 -10.102 1.00 91.94 172 LEU A O 1
ATOM 1346 N N . ALA A 1 173 ? 12.195 -18.648 -10.781 1.00 90.44 173 ALA A N 1
ATOM 1347 C CA . ALA A 1 173 ? 12.421 -19.946 -11.416 1.00 90.44 173 ALA A CA 1
ATOM 1348 C C . ALA A 1 173 ? 12.935 -21.009 -10.430 1.00 90.44 173 ALA A C 1
ATOM 1350 O O . ALA A 1 173 ? 12.828 -22.204 -10.691 1.00 90.44 173 ALA A O 1
ATOM 1351 N N . GLN A 1 174 ? 13.519 -20.586 -9.307 1.00 92.56 174 GLN A N 1
ATOM 1352 C CA . GLN A 1 174 ? 14.165 -21.476 -8.338 1.00 92.56 174 GLN A CA 1
ATOM 1353 C C . GLN A 1 174 ? 13.213 -21.959 -7.244 1.00 92.56 174 GLN A C 1
ATOM 1355 O O . GLN A 1 174 ? 13.473 -22.981 -6.606 1.00 92.56 174 GLN A O 1
ATOM 1360 N N . ARG A 1 175 ? 12.139 -21.213 -6.976 1.00 91.88 175 ARG A N 1
ATOM 1361 C CA . ARG A 1 175 ? 11.186 -21.502 -5.904 1.00 91.88 175 ARG A CA 1
ATOM 1362 C C . ARG A 1 175 ? 9.752 -21.293 -6.380 1.00 91.88 175 ARG A C 1
ATOM 1364 O O . ARG A 1 175 ? 9.525 -20.475 -7.263 1.00 91.88 175 ARG A O 1
ATOM 1371 N N . PRO A 1 176 ? 8.774 -21.999 -5.796 1.00 92.50 176 PRO A N 1
ATOM 1372 C CA . PRO A 1 176 ? 7.372 -21.715 -6.056 1.00 92.50 176 PRO A CA 1
ATOM 1373 C C . PRO A 1 176 ? 7.005 -20.335 -5.494 1.00 92.50 176 PRO A C 1
ATOM 1375 O O . PRO A 1 176 ? 7.265 -20.044 -4.326 1.00 92.50 176 PRO A O 1
ATOM 1378 N N . TYR A 1 177 ? 6.383 -19.504 -6.326 1.00 92.19 177 TYR A N 1
ATOM 1379 C CA . TYR A 1 177 ? 5.855 -18.192 -5.952 1.00 92.19 177 TYR A CA 1
ATOM 1380 C C . TYR A 1 177 ? 4.351 -18.128 -6.205 1.00 92.19 177 TYR A C 1
ATOM 1382 O O . TYR A 1 177 ? 3.820 -18.791 -7.095 1.00 92.19 177 TYR A O 1
ATOM 1390 N N . MET A 1 178 ? 3.680 -17.278 -5.434 1.00 90.19 178 MET A N 1
ATOM 1391 C CA . MET A 1 178 ? 2.322 -16.822 -5.718 1.00 90.19 178 MET A CA 1
ATOM 1392 C C . MET A 1 178 ? 2.388 -15.368 -6.182 1.00 90.19 178 MET A C 1
ATOM 1394 O O . MET A 1 178 ? 3.232 -14.605 -5.710 1.00 90.19 178 MET A O 1
ATOM 1398 N N . VAL A 1 179 ? 1.496 -14.986 -7.094 1.00 87.69 179 VAL A N 1
ATOM 1399 C CA . VAL A 1 179 ? 1.404 -13.620 -7.620 1.00 87.69 179 VAL A CA 1
ATOM 1400 C C . VAL A 1 179 ? 0.019 -13.045 -7.347 1.00 87.69 179 VAL A C 1
ATOM 1402 O O . VAL A 1 179 ? -0.985 -13.752 -7.389 1.00 87.69 179 VAL A O 1
ATOM 1405 N N . SER A 1 180 ? -0.023 -11.752 -7.049 1.00 81.62 180 SER A N 1
ATOM 1406 C CA . SER A 1 180 ? -1.248 -10.970 -6.890 1.00 81.62 180 SER A CA 1
ATOM 1407 C C . SER A 1 180 ? -1.060 -9.587 -7.514 1.00 81.62 180 SER A C 1
ATOM 1409 O O . SER A 1 180 ? 0.047 -9.227 -7.923 1.00 81.62 180 SER A O 1
ATOM 1411 N N . TRP A 1 181 ? -2.142 -8.817 -7.603 1.00 82.31 181 TRP A N 1
ATOM 1412 C CA . TRP A 1 181 ? -2.119 -7.455 -8.128 1.00 82.31 181 TRP A CA 1
ATOM 1413 C C . TRP A 1 181 ? -1.805 -6.449 -7.025 1.00 82.31 181 TRP A C 1
ATOM 1415 O O . TRP A 1 181 ? -2.313 -6.553 -5.908 1.00 82.31 181 TRP A O 1
ATOM 1425 N N . LYS A 1 182 ? -0.991 -5.443 -7.352 1.00 80.69 182 LYS A N 1
ATOM 1426 C CA . LYS A 1 182 ? -0.726 -4.314 -6.461 1.00 80.69 182 LYS A CA 1
ATOM 1427 C C . LYS A 1 182 ? -1.693 -3.179 -6.785 1.00 80.69 182 LYS A C 1
ATOM 1429 O O . LYS A 1 182 ? -1.610 -2.604 -7.865 1.00 80.69 182 LYS A O 1
ATOM 1434 N N . ALA A 1 183 ? -2.561 -2.853 -5.835 1.00 80.81 183 ALA A N 1
ATOM 1435 C CA . ALA A 1 183 ? -3.313 -1.605 -5.843 1.00 80.81 183 ALA A CA 1
ATOM 1436 C C . ALA A 1 183 ? -2.473 -0.468 -5.244 1.00 80.81 183 ALA A C 1
ATOM 1438 O O . ALA A 1 183 ? -1.499 -0.714 -4.516 1.00 80.81 183 ALA A O 1
ATOM 1439 N N . ASP A 1 184 ? -2.867 0.765 -5.551 1.00 73.81 184 ASP A N 1
ATOM 1440 C CA . ASP A 1 184 ? -2.381 1.927 -4.824 1.00 73.81 184 ASP A CA 1
ATOM 1441 C C . ASP A 1 184 ? -3.132 2.033 -3.501 1.00 73.81 184 ASP A C 1
ATOM 1443 O O . ASP A 1 184 ? -4.361 2.066 -3.472 1.00 73.81 184 ASP A O 1
ATOM 1447 N N . GLY A 1 185 ? -2.404 1.950 -2.395 1.00 76.50 185 GLY A N 1
ATOM 1448 C CA . GLY A 1 185 ? -3.025 1.794 -1.093 1.00 76.50 185 GLY A CA 1
ATOM 1449 C C . GLY A 1 185 ? -2.039 1.900 0.054 1.00 76.50 185 GLY A C 1
ATOM 1450 O O . GLY A 1 185 ? -0.843 1.603 -0.064 1.00 76.50 185 GLY A O 1
ATOM 1451 N N . MET A 1 186 ? -2.579 2.307 1.195 1.00 79.00 186 MET A N 1
ATOM 1452 C CA . MET A 1 186 ? -1.838 2.421 2.439 1.00 79.00 186 MET A CA 1
ATOM 1453 C C . MET A 1 186 ? -1.626 1.051 3.074 1.00 79.00 186 MET A C 1
ATOM 1455 O O . MET A 1 186 ? -2.472 0.156 3.024 1.00 79.00 186 MET A O 1
ATOM 1459 N N . ARG A 1 187 ? -0.448 0.880 3.669 1.00 84.94 187 ARG A N 1
ATOM 1460 C CA . ARG A 1 187 ? -0.063 -0.372 4.305 1.00 84.94 187 ARG A CA 1
ATOM 1461 C C . ARG A 1 187 ? -0.446 -0.326 5.772 1.00 84.94 187 ARG A C 1
ATOM 1463 O O . ARG A 1 187 ? 0.088 0.510 6.489 1.00 84.94 187 ARG A O 1
ATOM 1470 N N . TYR A 1 188 ? -1.254 -1.289 6.197 1.00 89.56 188 TYR A N 1
ATOM 1471 C CA . TYR A 1 188 ? -1.576 -1.484 7.602 1.00 89.56 188 TYR A CA 1
ATOM 1472 C C . TYR A 1 188 ? -1.276 -2.909 8.053 1.00 89.56 188 TYR A C 1
ATOM 1474 O O . TYR A 1 188 ? -1.503 -3.870 7.314 1.00 89.56 188 TYR A O 1
ATOM 1482 N N . MET A 1 189 ? -0.772 -3.045 9.275 1.00 89.81 189 MET A N 1
ATOM 1483 C CA . MET A 1 189 ? -0.794 -4.298 10.023 1.00 89.81 189 MET A CA 1
ATOM 1484 C C . MET A 1 189 ? -1.951 -4.234 11.011 1.00 89.81 189 MET A C 1
ATOM 1486 O O . MET A 1 189 ? -2.033 -3.282 11.777 1.00 89.81 189 MET A O 1
ATOM 1490 N N . ILE A 1 190 ? -2.844 -5.221 10.989 1.00 90.88 190 ILE A N 1
ATOM 1491 C CA . ILE A 1 190 ? -3.979 -5.278 11.914 1.00 90.88 190 ILE A CA 1
ATOM 1492 C C . ILE A 1 190 ? -3.645 -6.265 13.030 1.00 90.88 190 ILE A C 1
ATOM 1494 O O . ILE A 1 190 ? -3.336 -7.427 12.764 1.00 90.88 190 ILE A O 1
ATOM 1498 N N . TYR A 1 191 ? -3.722 -5.797 14.270 1.00 91.06 191 TYR A N 1
ATOM 1499 C CA . TYR A 1 191 ? -3.601 -6.597 15.478 1.00 91.06 191 TYR A CA 1
ATOM 1500 C C . TYR A 1 191 ? -4.967 -6.696 16.156 1.00 91.06 191 TYR A C 1
ATOM 1502 O O . TYR A 1 191 ? -5.557 -5.687 16.533 1.00 91.06 191 TYR A O 1
ATOM 1510 N N . ILE A 1 192 ? -5.461 -7.923 16.302 1.00 88.56 192 ILE A N 1
ATOM 1511 C CA . ILE A 1 192 ? -6.720 -8.232 16.982 1.00 88.56 192 ILE A CA 1
ATOM 1512 C C . ILE A 1 192 ? -6.343 -8.864 18.322 1.00 88.56 192 ILE A C 1
ATOM 1514 O O . ILE A 1 192 ? -5.908 -10.014 18.352 1.00 88.56 192 ILE A O 1
ATOM 1518 N N . CYS A 1 193 ? -6.449 -8.097 19.404 1.00 83.75 193 CYS A N 1
ATOM 1519 C CA . CYS A 1 193 ? -6.175 -8.567 20.761 1.00 83.75 193 CYS A CA 1
ATOM 1520 C C . CYS A 1 193 ? -7.410 -9.258 21.355 1.00 83.75 193 CYS A C 1
ATOM 1522 O O . CYS A 1 193 ? -7.312 -10.369 21.870 1.00 83.75 193 CYS A O 1
ATOM 1524 N N . ASP A 1 194 ? -8.575 -8.624 21.213 1.00 80.12 194 ASP A N 1
ATOM 1525 C CA . ASP A 1 194 ? -9.870 -9.118 21.686 1.00 80.12 194 ASP A CA 1
ATOM 1526 C C . ASP A 1 194 ? -11.006 -8.532 20.821 1.00 80.12 194 ASP A C 1
ATOM 1528 O O . ASP A 1 194 ? -10.772 -7.722 19.921 1.00 80.12 194 ASP A O 1
ATOM 1532 N N . GLU A 1 195 ? -12.252 -8.912 21.097 1.00 68.50 195 GLU A N 1
ATOM 1533 C CA . GLU A 1 195 ? -13.456 -8.556 20.343 1.00 68.50 195 GLU A CA 1
ATOM 1534 C C . GLU A 1 195 ? -13.673 -7.032 20.223 1.00 68.50 195 GLU A C 1
ATOM 1536 O O . GLU A 1 195 ? -14.339 -6.594 19.291 1.00 68.50 195 GLU A O 1
ATOM 1541 N N . ASN A 1 196 ? -13.101 -6.228 21.129 1.00 71.56 196 ASN A N 1
ATOM 1542 C CA . ASN A 1 196 ? -13.143 -4.757 21.099 1.00 71.56 196 ASN A CA 1
ATOM 1543 C C . ASN A 1 196 ? -11.753 -4.104 21.072 1.00 71.56 196 ASN A C 1
ATOM 1545 O O . ASN A 1 196 ? -11.637 -2.890 21.185 1.00 71.56 196 ASN A O 1
ATOM 1549 N N . GLU A 1 197 ? -10.692 -4.890 20.935 1.00 84.19 197 GLU A N 1
ATOM 1550 C CA . GLU A 1 197 ? -9.323 -4.392 20.981 1.00 84.19 197 GLU A CA 1
ATOM 1551 C C . GLU A 1 197 ? -8.642 -4.679 19.649 1.00 84.19 197 GLU A C 1
ATOM 1553 O O . GLU A 1 197 ? -7.846 -5.613 19.509 1.00 84.19 197 GLU A O 1
ATOM 1558 N N . VAL A 1 198 ? -9.012 -3.878 18.648 1.00 88.25 198 VAL A N 1
ATOM 1559 C CA . VAL A 1 198 ? -8.506 -3.995 17.283 1.00 88.25 198 VAL A CA 1
ATOM 1560 C C . VAL A 1 198 ? -7.709 -2.752 16.926 1.00 88.25 198 VAL A C 1
ATOM 1562 O O . VAL A 1 198 ? -8.228 -1.637 16.923 1.00 88.25 198 VAL A O 1
ATOM 1565 N N . TYR A 1 199 ? -6.448 -2.963 16.573 1.00 90.75 199 TYR A N 1
ATOM 1566 C CA . TYR A 1 199 ? -5.494 -1.901 16.297 1.00 90.75 199 TYR A CA 1
ATOM 1567 C C . TYR A 1 199 ? -4.923 -2.053 14.892 1.00 90.75 199 TYR A C 1
ATOM 1569 O O . TYR A 1 199 ? -4.614 -3.161 14.455 1.00 90.75 199 TYR A O 1
ATOM 1577 N N . ALA A 1 200 ? -4.764 -0.942 14.186 1.00 91.50 200 ALA A N 1
ATOM 1578 C CA . ALA A 1 200 ? -4.116 -0.883 12.887 1.00 91.50 200 ALA A CA 1
ATOM 1579 C C . ALA A 1 200 ? -2.855 -0.018 12.978 1.00 91.50 200 ALA A C 1
ATOM 1581 O O . ALA A 1 200 ? -2.917 1.113 13.449 1.00 91.50 200 ALA A O 1
ATOM 1582 N N . PHE A 1 201 ? -1.731 -0.556 12.512 1.00 91.38 201 PHE A N 1
ATOM 1583 C CA . PHE A 1 201 ? -0.419 0.092 12.527 1.00 91.38 201 PHE A CA 1
ATOM 1584 C C . PHE A 1 201 ? -0.021 0.460 11.108 1.00 91.38 201 PHE A C 1
ATOM 1586 O O . PHE A 1 201 ? -0.040 -0.413 10.234 1.00 91.38 201 PHE A O 1
ATOM 1593 N N . ASP A 1 202 ? 0.350 1.713 10.877 1.00 89.62 202 ASP A N 1
ATOM 1594 C CA . ASP A 1 202 ? 0.877 2.162 9.589 1.00 89.62 202 ASP A CA 1
ATOM 1595 C C . ASP A 1 202 ? 2.402 1.992 9.470 1.00 89.62 202 ASP A C 1
ATOM 1597 O O . ASP A 1 202 ? 3.061 1.421 10.339 1.00 89.62 202 ASP A O 1
ATOM 1601 N N . ARG A 1 203 ? 2.977 2.470 8.359 1.00 86.06 203 ARG A N 1
ATOM 1602 C CA . ARG A 1 203 ? 4.421 2.365 8.088 1.00 86.06 203 ARG A CA 1
ATOM 1603 C C . ARG A 1 203 ? 5.287 3.165 9.058 1.00 86.06 203 ARG A C 1
ATOM 1605 O O . ARG A 1 203 ? 6.419 2.748 9.296 1.00 86.06 203 ARG A O 1
ATOM 1612 N N . ASP A 1 204 ? 4.754 4.242 9.622 1.00 86.38 204 ASP A N 1
ATOM 1613 C CA . ASP A 1 204 ? 5.449 5.071 10.612 1.00 86.38 204 ASP A CA 1
ATOM 1614 C C . ASP A 1 204 ? 5.306 4.486 12.021 1.00 86.38 204 ASP A C 1
ATOM 1616 O O . ASP A 1 204 ? 5.787 5.068 12.990 1.00 86.38 204 ASP A O 1
ATOM 1620 N N . ASN A 1 205 ? 4.675 3.309 12.129 1.00 83.56 205 ASN A N 1
ATOM 1621 C CA . ASN A 1 205 ? 4.392 2.615 13.374 1.00 83.56 205 ASN A CA 1
ATOM 1622 C C . ASN A 1 205 ? 3.409 3.380 14.277 1.00 83.56 205 ASN A C 1
ATOM 1624 O O . ASN A 1 205 ? 3.432 3.202 15.493 1.00 83.56 205 ASN A O 1
ATOM 1628 N N . GLU A 1 206 ? 2.548 4.208 13.682 1.00 85.88 206 GLU A N 1
ATOM 1629 C CA . GLU A 1 206 ? 1.458 4.886 14.379 1.00 85.88 206 GLU A CA 1
ATOM 1630 C C . GLU A 1 206 ? 0.208 4.003 14.410 1.00 85.88 206 GLU A C 1
ATOM 1632 O O . GLU A 1 206 ? -0.121 3.314 13.438 1.00 85.88 206 GLU A O 1
ATOM 1637 N N . GLU A 1 207 ? -0.489 4.023 15.545 1.00 86.38 207 GLU A N 1
ATOM 1638 C CA . GLU A 1 207 ? -1.584 3.110 15.854 1.00 86.38 207 GLU A CA 1
ATOM 1639 C C . GLU A 1 207 ? -2.938 3.816 15.859 1.00 86.38 207 GLU A C 1
ATOM 1641 O O . GLU A 1 207 ? -3.167 4.775 16.600 1.00 86.38 207 GLU A O 1
ATOM 1646 N N . GLY A 1 208 ? -3.874 3.283 15.079 1.00 85.81 208 GLY A N 1
ATOM 1647 C CA . GLY A 1 208 ? -5.291 3.620 15.150 1.00 85.81 208 GLY A CA 1
ATOM 1648 C C . GLY A 1 208 ? -6.088 2.492 15.796 1.00 85.81 208 GLY A C 1
ATOM 1649 O O . GLY A 1 208 ? -5.965 1.334 15.397 1.00 85.81 208 GLY A O 1
ATOM 1650 N N . GLU A 1 209 ? -6.926 2.823 16.771 1.00 86.38 209 GLU A N 1
ATOM 1651 C CA . GLU A 1 209 ? -7.948 1.924 17.300 1.00 86.38 209 GLU A CA 1
ATOM 1652 C C . GLU A 1 209 ? -9.148 1.926 16.347 1.00 86.38 209 GLU A C 1
ATOM 1654 O O . GLU A 1 209 ? -9.750 2.973 16.096 1.00 86.38 209 GLU A O 1
ATOM 1659 N N . LEU A 1 210 ? -9.451 0.770 15.753 1.00 80.38 210 LEU A N 1
ATOM 1660 C CA . LEU A 1 210 ? -10.490 0.647 14.732 1.00 80.38 210 LEU A CA 1
ATOM 1661 C C . LEU A 1 210 ? -11.900 0.768 15.348 1.00 80.38 210 LEU A C 1
ATOM 1663 O O . LEU A 1 210 ? -12.114 0.311 16.474 1.00 80.38 210 LEU A O 1
ATOM 1667 N N . PRO A 1 211 ? -12.872 1.364 14.622 1.00 67.62 211 PRO A N 1
ATOM 1668 C CA . PRO A 1 211 ? -14.193 1.686 15.143 1.00 67.62 211 PRO A CA 1
ATOM 1669 C C . PRO A 1 211 ? -14.910 0.458 15.686 1.00 67.62 211 PRO A C 1
ATOM 1671 O O . PRO A 1 211 ? -15.053 -0.564 15.012 1.00 67.62 211 PRO A O 1
ATOM 1674 N N . GLN A 1 212 ? -15.434 0.618 16.895 1.00 68.06 212 GLN A N 1
ATOM 1675 C CA . GLN A 1 212 ? -16.375 -0.307 17.501 1.00 68.06 212 GLN A CA 1
ATOM 1676 C C . GLN A 1 212 ? -17.796 0.124 17.130 1.00 68.06 212 GLN A C 1
ATOM 1678 O O . GLN A 1 212 ? -18.117 1.314 17.124 1.00 68.06 212 GLN A O 1
ATOM 1683 N N . HIS A 1 213 ? -18.681 -0.834 16.866 1.00 66.75 213 HIS A N 1
ATOM 1684 C CA . HIS A 1 213 ? -20.106 -0.531 16.868 1.00 66.75 213 HIS A CA 1
ATOM 1685 C C . HIS A 1 213 ? -20.556 -0.396 18.330 1.00 66.75 213 HIS A C 1
ATOM 1687 O O . HIS A 1 213 ? -20.518 -1.361 19.099 1.00 66.75 213 HIS A O 1
ATOM 1693 N N . ILE A 1 214 ? -20.988 0.804 18.713 1.00 68.56 214 ILE A N 1
ATOM 1694 C CA . ILE A 1 214 ? -21.575 1.095 20.025 1.00 68.56 214 ILE A CA 1
ATOM 1695 C C . ILE A 1 214 ? -23.077 1.292 19.825 1.00 68.56 214 ILE A C 1
ATOM 1697 O O . ILE A 1 214 ? -23.498 2.075 18.978 1.00 68.56 214 ILE A O 1
ATOM 1701 N N . GLY A 1 215 ? -23.887 0.564 20.590 1.00 73.62 215 GLY A N 1
ATOM 1702 C CA . GLY A 1 215 ? -25.327 0.780 20.667 1.00 73.62 215 GLY A CA 1
ATOM 1703 C C . GLY A 1 215 ? -25.623 1.855 21.705 1.00 73.62 215 GLY A C 1
ATOM 1704 O O . GLY A 1 215 ? -25.307 1.671 22.880 1.00 73.62 215 GLY A O 1
ATOM 1705 N N . TYR A 1 216 ? -26.215 2.968 21.284 1.00 80.50 216 TYR A N 1
ATO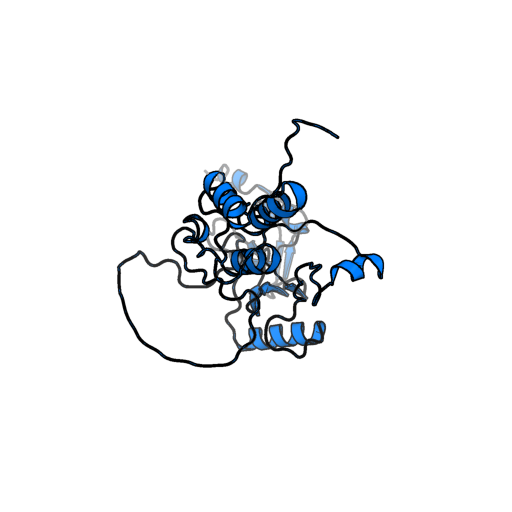M 1706 C CA . TYR A 1 216 ? -26.724 3.995 22.191 1.00 80.50 216 TYR A CA 1
ATOM 1707 C C . TYR A 1 216 ? -28.159 3.664 22.589 1.00 80.50 216 TYR A C 1
ATOM 1709 O O . TYR A 1 216 ? -28.998 3.394 21.731 1.00 80.50 216 TYR A O 1
ATOM 1717 N N . LEU A 1 217 ? -28.442 3.686 23.890 1.00 80.12 217 LEU A N 1
ATOM 1718 C CA . LEU A 1 217 ? -29.766 3.400 24.427 1.00 80.12 217 LEU A CA 1
ATOM 1719 C C . LEU A 1 217 ? -30.444 4.691 24.846 1.00 80.12 217 LEU A C 1
ATOM 1721 O O . LEU A 1 217 ? -29.965 5.412 25.722 1.00 80.12 217 LEU A O 1
ATOM 1725 N N . TYR A 1 218 ? -31.583 4.950 24.222 1.00 81.50 218 TYR A N 1
ATOM 1726 C CA . TYR A 1 218 ? -32.425 6.100 24.498 1.00 81.50 218 TYR A CA 1
ATOM 1727 C C . TYR A 1 218 ? -33.649 5.643 25.277 1.00 81.50 218 TYR A C 1
ATOM 1729 O O . TYR A 1 218 ? -34.201 4.574 25.018 1.00 81.50 218 TYR A O 1
ATOM 1737 N N . VAL A 1 219 ? -34.080 6.468 26.224 1.00 80.94 219 VAL A N 1
ATOM 1738 C CA . VAL A 1 219 ? -35.327 6.250 26.951 1.00 80.94 219 VAL A CA 1
ATOM 1739 C C . VAL A 1 219 ? -36.276 7.380 26.597 1.00 80.94 219 VAL A C 1
ATOM 1741 O O . VAL A 1 219 ? -35.952 8.553 26.779 1.00 80.94 219 VAL A O 1
ATOM 1744 N N . GLN A 1 220 ? -37.452 7.011 26.087 1.00 79.50 220 GLN A N 1
ATOM 1745 C CA . GLN A 1 220 ? -38.490 7.951 25.661 1.00 79.50 220 GLN A CA 1
ATOM 1746 C C . GLN A 1 220 ? -37.944 8.994 24.660 1.00 79.50 220 GLN A C 1
ATOM 1748 O O . GLN A 1 220 ? -37.323 8.637 23.660 1.00 79.50 220 GLN A O 1
ATOM 1753 N N . HIS A 1 221 ? -38.171 10.279 24.938 1.00 76.6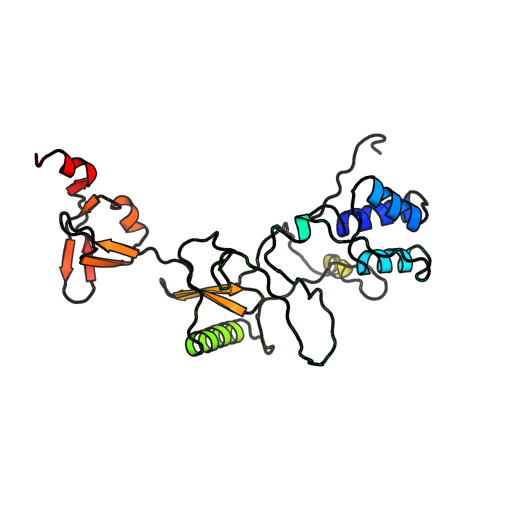2 221 HIS A N 1
ATOM 1754 C CA . HIS A 1 221 ? -37.825 11.423 24.094 1.00 76.62 221 HIS A CA 1
ATOM 1755 C C . HIS A 1 221 ? -36.477 12.058 24.468 1.00 76.62 221 HIS A C 1
ATOM 1757 O O . HIS A 1 221 ? -36.215 13.209 24.122 1.00 76.62 221 HIS A O 1
ATOM 1763 N N . ALA A 1 222 ? -35.632 11.353 25.226 1.00 76.88 222 ALA A N 1
ATOM 1764 C CA . ALA A 1 222 ? -34.317 11.871 25.566 1.00 76.88 222 ALA A CA 1
ATOM 1765 C C . ALA A 1 222 ? -33.462 12.020 24.296 1.00 76.88 222 ALA A C 1
ATOM 1767 O O . ALA A 1 222 ? -33.314 11.078 23.516 1.00 76.88 222 ALA A O 1
ATOM 1768 N N . ASN A 1 223 ? -32.882 13.207 24.107 1.00 78.50 223 ASN A N 1
ATOM 1769 C CA . ASN A 1 223 ? -31.901 13.461 23.046 1.00 78.50 223 ASN A CA 1
ATOM 1770 C C . ASN A 1 223 ? -30.499 12.971 23.431 1.00 78.50 223 ASN A C 1
ATOM 1772 O O . ASN A 1 223 ? -29.640 12.798 22.568 1.00 78.50 223 ASN A O 1
ATOM 1776 N N . GLU A 1 224 ? -30.281 12.720 24.721 1.00 78.19 224 GLU A N 1
ATOM 1777 C CA . GLU A 1 224 ? -29.051 12.144 25.245 1.00 78.19 224 GLU A CA 1
ATOM 1778 C C . GLU A 1 224 ? -29.256 10.660 25.584 1.00 78.19 224 GLU A C 1
ATOM 1780 O O . GLU A 1 224 ? -30.313 10.283 26.104 1.00 78.19 224 GLU A O 1
ATOM 1785 N N . PRO A 1 225 ? -28.271 9.798 25.283 1.00 82.50 225 PRO A N 1
ATOM 1786 C CA . PRO A 1 225 ? -28.362 8.379 25.588 1.00 82.50 225 PRO A CA 1
ATOM 1787 C C . PRO A 1 225 ? -28.305 8.147 27.102 1.00 82.50 225 PRO A C 1
ATOM 1789 O O . PRO A 1 225 ? -27.414 8.645 27.787 1.00 82.50 225 PRO A O 1
ATOM 1792 N N . MET A 1 226 ? -29.227 7.336 27.622 1.00 82.56 226 MET A N 1
ATOM 1793 C CA . MET A 1 226 ? -29.231 6.921 29.029 1.00 82.56 226 MET A CA 1
ATOM 1794 C C . MET A 1 226 ? -28.116 5.906 29.322 1.00 82.56 226 MET A C 1
ATOM 1796 O O . MET A 1 226 ? -27.612 5.848 30.441 1.00 82.56 226 MET A O 1
ATOM 1800 N N . ALA A 1 227 ? -27.738 5.093 28.332 1.00 79.06 227 ALA A N 1
ATOM 1801 C CA . ALA A 1 227 ? -26.681 4.097 28.463 1.00 79.06 227 ALA A CA 1
ATOM 1802 C C . ALA A 1 227 ? -26.051 3.751 27.107 1.00 79.06 227 ALA A C 1
ATOM 1804 O O . ALA A 1 227 ? -26.582 4.080 26.043 1.00 79.06 227 ALA A O 1
ATOM 1805 N N . THR A 1 228 ? -24.922 3.049 27.150 1.00 77.25 228 THR A N 1
ATOM 1806 C CA . THR A 1 228 ? -24.270 2.458 25.979 1.00 77.25 228 THR A CA 1
ATOM 1807 C C . THR A 1 228 ? -24.155 0.947 26.145 1.00 77.25 228 THR A C 1
ATOM 1809 O O . THR A 1 228 ? -24.081 0.425 27.258 1.00 77.25 228 THR A O 1
ATOM 1812 N N . MET A 1 229 ? -24.147 0.225 25.028 1.00 75.75 229 MET A N 1
ATOM 1813 C CA . MET A 1 229 ? -23.907 -1.214 24.985 1.00 75.75 229 MET A CA 1
ATOM 1814 C C . MET A 1 229 ? -23.019 -1.583 23.797 1.00 75.75 229 MET A C 1
ATOM 1816 O O . MET A 1 229 ? -22.923 -0.851 22.813 1.00 75.75 229 MET A O 1
ATOM 1820 N N . LYS A 1 230 ? -22.388 -2.755 23.859 1.00 71.56 230 LYS A N 1
ATOM 1821 C CA . LYS A 1 230 ? -21.652 -3.309 22.721 1.00 71.56 230 LYS A CA 1
ATOM 1822 C C . LYS A 1 230 ? -22.630 -3.671 21.603 1.00 71.56 230 LYS A C 1
ATOM 1824 O O . LYS A 1 230 ? -23.482 -4.539 21.802 1.00 71.56 230 LYS A O 1
ATOM 1829 N N . ALA A 1 231 ? -22.505 -3.053 20.429 1.00 72.38 231 ALA A N 1
ATOM 1830 C CA . ALA A 1 231 ? -23.320 -3.440 19.286 1.00 72.38 231 ALA A CA 1
ATOM 1831 C C . ALA A 1 231 ? -22.672 -4.623 18.555 1.00 72.38 231 ALA A C 1
ATOM 1833 O O . ALA A 1 231 ? -21.564 -4.558 18.029 1.00 72.38 231 ALA A O 1
ATOM 1834 N N . THR A 1 232 ? -23.395 -5.739 18.540 1.00 72.06 232 THR A N 1
ATOM 1835 C CA . THR A 1 232 ? -23.037 -6.952 17.804 1.00 72.06 232 THR A CA 1
ATOM 1836 C C . THR A 1 232 ? -23.875 -7.035 16.531 1.00 72.06 232 THR A C 1
ATOM 1838 O O . THR A 1 232 ? -24.937 -6.420 16.438 1.00 72.06 232 THR A O 1
ATOM 1841 N N . LYS A 1 233 ? -23.472 -7.856 15.552 1.00 69.44 233 LYS A N 1
ATOM 1842 C CA . LYS A 1 233 ? -24.272 -8.067 14.326 1.00 69.44 233 LYS A CA 1
ATOM 1843 C C . LYS A 1 233 ? -25.705 -8.545 14.604 1.00 69.44 233 LYS A C 1
ATOM 1845 O O . LYS A 1 233 ? -26.588 -8.300 13.792 1.00 69.44 233 LYS A O 1
ATOM 1850 N N . LYS A 1 234 ? -25.946 -9.191 15.753 1.00 73.69 234 LYS A N 1
ATOM 1851 C CA . LYS A 1 234 ? -27.285 -9.620 16.189 1.00 73.69 234 LYS A CA 1
ATOM 1852 C C . LYS A 1 234 ? -28.209 -8.451 16.539 1.00 73.69 234 LYS A C 1
ATOM 1854 O O . LYS A 1 234 ? -29.418 -8.634 16.534 1.00 73.69 234 LYS A O 1
ATOM 1859 N N . LEU A 1 235 ? -27.651 -7.275 16.834 1.00 73.88 235 LEU A N 1
ATOM 1860 C CA . LEU A 1 235 ? -28.405 -6.086 17.232 1.00 73.88 235 LEU A CA 1
ATOM 1861 C C . LEU A 1 235 ? -28.805 -5.196 16.046 1.00 73.88 235 LEU A C 1
ATOM 1863 O O . LEU A 1 235 ? -29.686 -4.359 16.198 1.00 73.88 235 LEU A O 1
ATOM 1867 N N . LEU A 1 236 ? -28.230 -5.418 14.856 1.00 76.44 236 LEU A N 1
ATOM 1868 C CA . LEU A 1 236 ? -28.560 -4.668 13.634 1.00 76.44 236 LEU A CA 1
ATOM 1869 C C . LEU A 1 236 ? -30.070 -4.609 13.316 1.00 76.44 236 LEU A C 1
ATOM 1871 O O . LEU A 1 236 ? -30.537 -3.533 12.954 1.00 76.44 236 LEU A O 1
ATOM 1875 N N . PRO A 1 237 ? -30.870 -5.688 13.470 1.00 81.19 237 PRO A N 1
ATOM 1876 C CA . PRO A 1 237 ? -32.310 -5.641 13.187 1.00 81.19 237 PRO A CA 1
ATOM 1877 C C . PRO A 1 237 ? -33.126 -4.741 14.125 1.00 81.19 237 PRO A C 1
ATOM 1879 O O . PRO A 1 237 ? -34.308 -4.515 13.851 1.00 81.19 237 PRO A O 1
ATOM 1882 N N . TYR A 1 238 ? -32.522 -4.288 15.227 1.00 78.69 238 TYR A N 1
ATOM 1883 C CA . TYR A 1 238 ? -33.136 -3.459 16.262 1.00 78.69 238 TYR A CA 1
ATOM 1884 C C . TYR A 1 238 ? -32.683 -1.996 16.193 1.00 78.69 238 TYR A C 1
ATOM 1886 O O . TYR A 1 238 ? -33.098 -1.198 17.032 1.00 78.69 238 TYR A O 1
ATOM 1894 N N . ASP A 1 239 ? -31.851 -1.629 15.213 1.00 81.38 239 ASP A N 1
ATOM 1895 C CA . ASP A 1 239 ? -31.474 -0.233 15.001 1.00 81.38 239 ASP A CA 1
ATOM 1896 C C . ASP A 1 239 ? -32.726 0.624 14.763 1.00 81.38 239 ASP A C 1
ATOM 1898 O O . ASP A 1 239 ? -33.594 0.262 13.969 1.00 81.38 239 ASP A O 1
ATOM 1902 N N . ASN A 1 240 ? -32.832 1.732 15.499 1.00 81.75 240 ASN A N 1
ATOM 1903 C CA . ASN A 1 240 ? -34.007 2.612 15.556 1.00 81.75 240 ASN A CA 1
ATOM 1904 C C . ASN A 1 240 ? -35.338 1.957 15.980 1.00 81.75 240 ASN A C 1
ATOM 1906 O O . ASN A 1 240 ? -36.392 2.580 15.846 1.00 81.75 240 ASN A O 1
ATOM 1910 N N . LYS A 1 241 ? -35.315 0.749 16.556 1.00 81.06 241 LYS A N 1
ATOM 1911 C CA . LYS A 1 241 ? -36.518 0.103 17.094 1.00 81.06 241 LYS A CA 1
ATOM 1912 C C . LYS A 1 241 ? -36.636 0.273 18.596 1.00 81.06 241 LYS A C 1
ATOM 1914 O O . LYS A 1 241 ? -35.646 0.313 19.324 1.00 81.06 241 LYS A O 1
ATOM 1919 N N . ILE A 1 242 ? -37.879 0.311 19.061 1.00 80.88 242 ILE A N 1
ATOM 1920 C CA . ILE A 1 242 ? -38.183 0.218 20.484 1.00 80.88 242 ILE A CA 1
ATOM 1921 C C . ILE A 1 242 ? -38.056 -1.250 20.879 1.00 80.88 242 ILE A C 1
ATOM 1923 O O . ILE A 1 242 ? -38.750 -2.113 20.339 1.00 80.88 242 ILE A O 1
ATOM 1927 N N . ILE A 1 243 ? -37.151 -1.521 21.813 1.00 76.69 243 ILE A N 1
ATOM 1928 C CA . ILE A 1 243 ? -36.902 -2.856 22.352 1.00 76.69 243 ILE A CA 1
ATOM 1929 C C . ILE A 1 243 ? -37.248 -2.888 23.832 1.00 76.69 243 ILE A C 1
ATOM 1931 O O . ILE A 1 243 ? -36.926 -1.958 24.575 1.00 76.69 243 ILE A O 1
ATOM 1935 N N . GLU A 1 244 ? -37.875 -3.974 24.269 1.00 76.06 244 GLU A N 1
ATOM 1936 C CA . GLU A 1 244 ? -37.984 -4.256 25.693 1.00 76.06 244 GLU A CA 1
ATOM 1937 C C . GLU A 1 244 ? -36.663 -4.858 26.177 1.00 76.06 244 GLU A C 1
ATOM 1939 O O . GLU A 1 244 ? -36.110 -5.789 25.584 1.00 76.06 244 GLU A O 1
ATOM 1944 N N . CYS A 1 245 ? -36.100 -4.298 27.243 1.00 68.44 245 CYS A N 1
ATOM 1945 C CA . CYS A 1 245 ? -34.859 -4.804 27.808 1.00 68.44 245 CYS A CA 1
ATOM 1946 C C . CYS A 1 245 ? -34.886 -4.756 29.330 1.00 68.44 245 CYS A C 1
ATOM 1948 O O . CYS A 1 245 ? -35.545 -3.920 29.947 1.00 68.44 245 CYS A O 1
ATOM 1950 N N . THR A 1 246 ? -34.138 -5.668 29.942 1.00 71.75 246 THR A N 1
ATOM 1951 C CA . THR A 1 246 ? -33.877 -5.635 31.378 1.00 71.75 246 THR A CA 1
ATOM 1952 C C . THR A 1 246 ? -32.559 -4.909 31.605 1.00 71.75 246 THR A C 1
ATOM 1954 O O . THR A 1 246 ? -31.507 -5.344 31.127 1.00 71.75 246 THR A O 1
ATOM 1957 N N . PHE A 1 247 ? -32.630 -3.782 32.311 1.00 64.62 247 PHE A N 1
ATOM 1958 C CA . PHE A 1 247 ? -31.473 -2.979 32.683 1.00 64.62 247 PHE A CA 1
ATOM 1959 C C . PHE A 1 247 ? -30.986 -3.395 34.074 1.00 64.62 247 PHE A C 1
ATOM 1961 O O . PHE A 1 247 ? -31.621 -3.077 35.080 1.00 64.62 247 PHE A O 1
ATOM 1968 N N . GLU A 1 248 ? -29.866 -4.117 34.143 1.00 64.00 248 GLU A N 1
ATOM 1969 C CA . GLU A 1 248 ? -29.202 -4.410 35.414 1.00 64.00 248 GLU A CA 1
ATOM 1970 C C . GLU A 1 248 ? -28.146 -3.338 35.710 1.00 64.00 248 GLU A C 1
ATOM 1972 O O . GLU A 1 248 ? -27.318 -3.005 34.859 1.00 64.00 248 GLU A O 1
ATOM 1977 N N . PHE A 1 249 ? -28.148 -2.813 36.941 1.00 46.88 249 PHE A N 1
ATOM 1978 C CA . PHE A 1 249 ? -27.173 -1.840 37.458 1.00 46.88 249 PHE A CA 1
ATOM 1979 C C . PHE A 1 249 ? -25.776 -2.484 37.642 1.00 46.88 249 PHE A C 1
ATOM 1981 O O . PHE A 1 249 ? -25.252 -2.572 38.747 1.00 46.88 249 PHE A O 1
ATOM 1988 N N . CYS A 1 250 ? -25.181 -3.008 36.564 1.00 45.88 250 CYS A N 1
ATOM 1989 C CA . CYS A 1 250 ? -23.802 -3.513 36.506 1.00 45.88 250 CYS A CA 1
ATOM 1990 C C . CYS A 1 250 ? -23.304 -3.750 35.058 1.00 45.88 250 CYS A C 1
ATOM 1992 O O . CYS A 1 250 ? -22.562 -4.691 34.789 1.00 45.88 250 CYS A O 1
ATOM 1994 N N . CYS A 1 251 ? -23.703 -2.899 34.107 1.00 47.69 251 CYS A N 1
ATOM 1995 C CA . CYS A 1 251 ? -23.219 -2.913 32.713 1.00 47.69 251 CYS A CA 1
ATOM 1996 C C . CYS A 1 251 ? -23.692 -4.090 31.831 1.00 47.69 251 CYS A C 1
ATOM 1998 O O . CYS A 1 251 ? -23.150 -4.275 30.740 1.00 47.69 251 CYS A O 1
ATOM 2000 N N . GLN A 1 252 ? -24.703 -4.868 32.241 1.00 49.94 252 GLN A N 1
ATOM 2001 C CA . GLN A 1 252 ? -25.301 -5.904 31.390 1.00 49.94 252 GLN A CA 1
ATOM 2002 C C . GLN A 1 252 ? -26.755 -5.576 31.056 1.00 49.94 252 GLN A C 1
ATOM 2004 O O . GLN A 1 252 ? -27.605 -5.443 31.932 1.00 49.94 252 GLN A O 1
ATOM 2009 N N . ILE A 1 253 ? -27.030 -5.457 29.758 1.00 58.59 253 ILE A N 1
ATOM 2010 C CA . ILE A 1 253 ? -28.362 -5.194 29.217 1.00 58.59 253 ILE A CA 1
ATOM 2011 C C . ILE A 1 253 ? -28.744 -6.405 28.385 1.00 58.59 253 ILE A C 1
ATOM 2013 O O . ILE A 1 253 ? -28.058 -6.748 27.419 1.00 58.59 253 ILE A O 1
ATOM 2017 N N . ARG A 1 254 ? -29.822 -7.078 28.787 1.00 58.09 254 ARG A N 1
ATOM 2018 C CA . ARG A 1 254 ? -30.392 -8.193 28.031 1.00 58.09 254 ARG A CA 1
ATOM 2019 C C . ARG A 1 254 ? -31.622 -7.694 27.297 1.00 58.09 254 ARG A C 1
ATOM 2021 O O . ARG A 1 254 ? -32.600 -7.282 27.919 1.00 58.09 254 ARG A O 1
ATOM 2028 N N . VAL A 1 255 ? -31.534 -7.719 25.975 1.00 59.75 255 VAL A N 1
ATOM 2029 C CA . VAL A 1 255 ? -32.661 -7.451 25.083 1.00 59.75 255 VAL A CA 1
ATOM 2030 C C . VAL A 1 255 ? -33.583 -8.665 25.140 1.00 59.75 255 VAL A C 1
ATOM 2032 O O . VAL A 1 255 ? -33.115 -9.790 24.953 1.00 59.75 255 VAL A O 1
ATOM 2035 N N . GLN A 1 256 ? -34.863 -8.456 25.441 1.00 57.66 256 GLN A N 1
ATOM 2036 C CA . GLN A 1 256 ? -35.874 -9.483 25.212 1.00 57.66 256 GLN A CA 1
ATOM 2037 C C . GLN A 1 256 ? -36.127 -9.508 23.699 1.00 57.66 256 GLN A C 1
ATOM 2039 O O . GLN A 1 256 ? -36.209 -8.450 23.086 1.00 57.66 256 GLN A O 1
ATOM 2044 N N . GLU A 1 257 ? -36.141 -10.687 23.072 1.00 52.66 257 GLU A N 1
ATOM 2045 C CA . GLU A 1 257 ? -36.095 -10.873 21.604 1.00 52.66 257 GLU A CA 1
ATOM 2046 C C . GLU A 1 257 ? -37.354 -10.394 20.835 1.00 52.66 257 GLU A C 1
ATOM 2048 O O . GLU A 1 257 ? -37.678 -10.923 19.775 1.00 52.66 257 GLU A O 1
ATOM 2053 N N . GLU A 1 258 ? -38.061 -9.373 21.321 1.00 57.03 258 GLU A N 1
ATOM 2054 C CA . GLU A 1 258 ? -39.242 -8.800 20.682 1.00 57.03 258 GLU A CA 1
ATOM 2055 C C . GLU A 1 258 ? -39.076 -7.281 20.502 1.00 57.03 258 GLU A C 1
ATOM 2057 O O . GLU A 1 258 ? -38.945 -6.509 21.453 1.00 57.03 258 GLU A O 1
ATOM 2062 N N . ALA A 1 259 ? -39.052 -6.838 19.240 1.00 55.38 259 ALA A N 1
ATOM 2063 C CA . ALA A 1 259 ? -39.138 -5.422 18.898 1.00 55.38 259 ALA A CA 1
ATOM 2064 C C . ALA A 1 259 ? -40.605 -4.981 18.984 1.00 55.38 259 ALA A C 1
ATOM 2066 O O . ALA A 1 259 ? -41.457 -5.555 18.307 1.00 55.38 259 ALA A O 1
ATOM 2067 N N . LEU A 1 260 ? -40.890 -3.959 19.791 1.00 58.31 260 LEU A N 1
ATOM 2068 C CA . LEU A 1 260 ? -42.254 -3.520 20.090 1.00 58.31 260 LEU A CA 1
ATOM 2069 C C . LEU A 1 260 ? -42.839 -2.613 18.996 1.00 58.31 260 LEU A C 1
ATOM 2071 O O . LEU A 1 260 ? -44.029 -2.703 18.707 1.00 58.31 260 LEU A O 1
ATOM 2075 N N . ALA A 1 261 ? -42.022 -1.740 18.392 1.00 62.22 261 ALA A N 1
ATOM 2076 C CA . ALA A 1 261 ? -42.443 -0.799 17.347 1.00 62.22 261 ALA A CA 1
ATOM 2077 C C . ALA A 1 261 ? -41.245 -0.093 16.682 1.00 62.22 261 ALA A C 1
ATOM 2079 O O . ALA A 1 261 ? -40.121 -0.127 17.194 1.00 62.22 261 ALA A O 1
ATOM 2080 N N . ASP A 1 262 ? -41.497 0.577 15.555 1.00 57.47 262 ASP A N 1
ATOM 2081 C CA . ASP A 1 262 ? -40.528 1.452 14.884 1.00 57.47 262 ASP A CA 1
ATOM 2082 C C . ASP A 1 262 ? -40.592 2.864 15.489 1.00 57.47 262 ASP A C 1
ATOM 2084 O O . ASP A 1 262 ? -41.692 3.388 15.705 1.00 57.47 262 ASP A O 1
ATOM 2088 N N . ARG A 1 263 ? -39.452 3.506 15.775 1.00 57.19 263 ARG A N 1
ATOM 2089 C CA . ARG A 1 263 ? -39.427 4.798 16.499 1.00 57.19 263 ARG A CA 1
ATOM 2090 C C . ARG A 1 263 ? -40.236 5.893 15.790 1.00 57.19 263 ARG A C 1
ATOM 2092 O O . ARG A 1 263 ? -40.917 6.668 16.453 1.00 57.19 263 ARG A O 1
ATOM 2099 N N . THR A 1 264 ? -40.238 5.896 14.460 1.00 55.28 264 THR A N 1
ATOM 2100 C CA . THR A 1 264 ? -40.999 6.831 13.608 1.00 55.28 264 THR A CA 1
ATOM 2101 C C . THR A 1 264 ? -42.517 6.659 13.700 1.00 55.28 264 THR A C 1
ATOM 2103 O O . THR A 1 264 ? -43.263 7.606 13.469 1.00 55.28 264 THR A O 1
ATOM 2106 N N . THR A 1 265 ? -43.009 5.469 14.052 1.00 51.62 265 THR A N 1
ATOM 2107 C CA . THR A 1 265 ? -44.459 5.219 14.164 1.00 51.62 265 THR A CA 1
ATOM 2108 C C . THR A 1 265 ? -45.053 5.736 15.472 1.00 51.62 265 THR A C 1
ATOM 2110 O O . THR A 1 265 ? -46.230 6.080 15.515 1.00 51.62 265 THR A O 1
ATOM 2113 N N . TYR A 1 266 ? -44.244 5.860 16.528 1.00 49.09 266 TYR A N 1
ATOM 2114 C CA . TYR A 1 266 ? -44.701 6.406 17.808 1.00 49.09 266 TYR A CA 1
ATOM 2115 C C . TYR A 1 266 ? -44.907 7.928 17.757 1.00 49.09 266 TYR A C 1
ATOM 2117 O O . TYR A 1 266 ? -45.820 8.431 18.410 1.00 49.09 266 TYR A O 1
ATOM 2125 N N . GLU A 1 267 ? -44.137 8.640 16.922 1.00 53.22 267 GLU A N 1
ATOM 2126 C CA . GLU A 1 267 ? -44.216 10.102 16.743 1.00 53.22 267 GLU A CA 1
ATOM 2127 C C . GLU A 1 267 ? -45.581 10.589 16.228 1.00 53.22 267 GLU A C 1
ATOM 2129 O O . GLU A 1 267 ? -45.935 11.739 16.443 1.00 53.22 267 GLU A O 1
ATOM 2134 N N . THR A 1 268 ? -46.378 9.727 15.586 1.00 49.22 268 THR A N 1
ATOM 2135 C CA . THR A 1 268 ? -47.690 10.096 15.014 1.00 49.22 268 THR A CA 1
ATOM 2136 C C . THR A 1 268 ? -48.889 9.727 15.891 1.00 49.22 268 THR A C 1
ATOM 2138 O O . THR A 1 268 ? -50.027 9.963 15.496 1.00 49.22 268 THR A O 1
ATOM 2141 N N . SER A 1 269 ? -48.661 9.150 17.076 1.00 48.12 269 SER A N 1
ATOM 2142 C CA . SER A 1 269 ? -49.726 8.603 17.936 1.00 48.12 269 SER A CA 1
ATOM 2143 C C . SER A 1 269 ? -49.951 9.349 19.259 1.00 48.12 269 SER A C 1
ATOM 2145 O O . SER A 1 269 ? -50.795 8.924 20.047 1.00 48.12 269 SER A O 1
ATOM 2147 N N . GLN A 1 270 ? -49.210 10.434 19.517 1.00 45.34 270 GLN A N 1
ATOM 2148 C CA . GLN A 1 270 ? -49.274 11.196 20.776 1.00 45.34 270 GLN A CA 1
ATOM 2149 C C . GLN A 1 270 ? -49.663 12.682 20.631 1.00 45.34 270 GLN A C 1
ATOM 2151 O O . GLN A 1 270 ? -49.525 13.416 21.608 1.00 45.34 270 GLN A O 1
ATOM 2156 N N . ASP A 1 271 ? -50.215 13.094 19.484 1.00 38.09 271 ASP A N 1
ATOM 2157 C CA . ASP A 1 271 ? -50.867 14.408 19.306 1.00 38.09 271 ASP A CA 1
ATOM 2158 C C . ASP A 1 271 ? -52.402 14.314 19.379 1.00 38.09 271 ASP A C 1
ATOM 2160 O O . ASP A 1 271 ? -52.981 13.402 18.737 1.00 38.09 271 ASP A O 1
#

Foldseek 3Di:
DDPPDDDDFADQHCAQVNLLVQLVCCCPPVVDQSVVSQVVQCVVPPQHNQDQVSQQVSCVVRHPSVPGDHRDDDDPVVCPPDDDDPPPDPDDDDDDDDDDDDDDDDDDDDDPPDDDDVNCPAPAKDWDPDPVVLVVVQVVVCVVLVPPDPFDSDDDDDDQDCDPVDHPVVVVVVDPDDDDDDDPDFDWDWDDPDPQAIWIAGRRRTIIRHHFDKDFDDDDPDPHGPDIAGDDPVCVVCVQFAFDWDDDPPRDIGTDPDGPGHNVVVVVVPD

Organism: Trichostrongylus colubriformis (NCBI:txid6319)